Protein AF-N1TWJ8-F1 (afdb_monomer)

pLDDT: mean 91.74, std 9.95, range [39.44, 98.81]

Foldseek 3Di:
DDADADCLLCVDALFLCSLVVVLVCCCVVQPPPGFHEHDNDDLQFWHNCVNVVVDQVSLLVSLLSQQQRGHHYDDDAPSLQSDGFAPDFLVRAPDPLSVVCCVCGRVNCVVVVNCRNSRSCRRVADAQAELDQQNPRDDNPDDDPRGHHPCSHVTHNVVQVPDCPGSNVSNVVSNVVLVPDCLSHPFDKAWDDPPDDRRDTDIDRDDDPDDDPDD

Solvent-accessible surface area (backbone atoms only — not comparable to full-atom values): 12305 Å² total; per-residue (Å²): 136,92,77,60,92,42,66,73,46,50,68,56,54,94,47,56,68,46,59,54,49,49,50,53,50,41,56,70,77,30,41,84,95,47,63,40,40,40,26,48,40,48,68,69,37,56,27,44,34,63,61,54,73,66,40,59,72,60,48,42,53,50,49,47,47,42,50,54,41,68,46,47,60,45,84,38,90,45,58,47,69,57,47,62,55,38,95,68,48,43,87,75,42,82,39,70,60,13,59,73,52,41,86,60,41,58,72,52,27,52,74,71,66,41,40,55,66,40,38,24,56,21,37,58,38,51,63,38,46,26,69,49,58,57,18,60,65,48,59,78,89,60,81,64,96,50,65,59,46,92,58,21,73,82,48,22,49,53,62,29,68,73,37,77,87,26,48,34,37,45,48,54,50,44,51,51,52,26,75,75,30,60,26,34,70,73,15,53,68,45,81,54,63,84,96,51,58,85,86,59,89,48,64,51,61,47,57,79,94,75,73,86,83,79,128

Nearest PDB structures (foldseek):
  4hp5-assembly1_A  TM=8.221E-01  e=3.651E-12  Erwinia rhapontici
  4hoz-assembly1_A  TM=8.225E-01  e=6.700E-12  Erwinia rhapontici
  4hph-assembly1_A  TM=7.883E-01  e=5.256E-12  Erwinia rhapontici
  1m53-assembly1_A  TM=8.076E-01  e=1.665E-11  Klebsiella sp. LX3
  5brq-assembly4_D  TM=8.192E-01  e=5.959E-11  Bacillus licheniformis DSM 13 = ATCC 14580

Structure (mmCIF, N/CA/C/O backbone):
data_AF-N1TWJ8-F1
#
_entry.id   AF-N1TWJ8-F1
#
loop_
_atom_site.group_PDB
_atom_site.id
_atom_site.type_symbol
_atom_site.label_atom_id
_atom_site.label_alt_id
_atom_site.label_comp_id
_atom_site.label_asym_id
_atom_site.label_entity_id
_atom_site.label_seq_id
_atom_site.pdbx_PDB_ins_code
_atom_site.Cartn_x
_atom_site.Cartn_y
_atom_site.Cartn_z
_atom_site.occupancy
_atom_site.B_iso_or_equiv
_atom_site.auth_seq_id
_atom_site.auth_comp_id
_atom_site.auth_asym_id
_atom_site.auth_atom_id
_atom_site.pdbx_PDB_model_num
ATOM 1 N N . MET A 1 1 ? -15.940 19.900 4.809 1.00 54.56 1 MET A N 1
ATOM 2 C CA . MET A 1 1 ? -15.053 18.898 5.436 1.00 54.56 1 MET A CA 1
ATOM 3 C C . MET A 1 1 ? -13.631 19.315 5.121 1.00 54.56 1 MET A C 1
ATOM 5 O O . MET A 1 1 ? -13.281 19.331 3.950 1.00 54.56 1 MET A O 1
ATOM 9 N N . ASN A 1 2 ? -12.857 19.715 6.128 1.00 69.81 2 ASN A N 1
ATOM 10 C CA . ASN A 1 2 ? -11.442 20.037 5.949 1.00 69.81 2 ASN A CA 1
ATOM 11 C C . ASN A 1 2 ? -10.654 18.756 6.245 1.00 69.81 2 ASN A C 1
ATOM 13 O O . ASN A 1 2 ? -10.727 18.248 7.360 1.00 69.81 2 ASN A O 1
ATOM 17 N N . LEU A 1 3 ? -9.989 18.194 5.235 1.00 79.75 3 LEU A N 1
ATOM 18 C CA . LEU A 1 3 ? -9.140 17.009 5.376 1.00 79.75 3 LEU A CA 1
ATOM 19 C C . LEU A 1 3 ? -7.675 17.434 5.382 1.00 79.75 3 LEU A C 1
ATOM 21 O O . LEU A 1 3 ? -7.277 18.296 4.601 1.00 79.75 3 LEU A O 1
ATOM 25 N N . ILE A 1 4 ? -6.879 16.783 6.225 1.00 83.38 4 ILE A N 1
ATOM 26 C CA . ILE A 1 4 ? -5.425 16.934 6.255 1.00 83.38 4 ILE A CA 1
ATOM 27 C C . ILE A 1 4 ? -4.817 15.581 5.893 1.00 83.38 4 ILE A C 1
ATOM 29 O O . ILE A 1 4 ? -5.260 14.540 6.386 1.00 83.38 4 ILE A O 1
ATOM 33 N N . PHE A 1 5 ? -3.813 15.591 5.018 1.00 82.38 5 PHE A N 1
ATOM 34 C CA . PHE A 1 5 ? -3.025 14.401 4.716 1.00 82.38 5 PHE A CA 1
ATOM 35 C C . PHE A 1 5 ? -2.058 14.129 5.863 1.00 82.38 5 PHE A C 1
ATOM 37 O O . PHE A 1 5 ? -1.177 14.938 6.152 1.00 82.38 5 PHE A O 1
ATOM 44 N N . LEU A 1 6 ? -2.247 12.987 6.516 1.00 89.25 6 LEU A N 1
ATOM 45 C CA . LEU A 1 6 ? -1.431 12.533 7.629 1.00 89.25 6 LEU A CA 1
ATOM 46 C C . LEU A 1 6 ? -0.339 11.599 7.105 1.00 89.25 6 LEU A C 1
ATOM 48 O O . LEU A 1 6 ? -0.599 10.688 6.318 1.00 89.25 6 LEU A O 1
ATOM 52 N N . PHE A 1 7 ? 0.900 11.844 7.524 1.00 87.81 7 PHE A N 1
ATOM 53 C CA . PHE A 1 7 ? 2.087 11.148 7.012 1.00 87.81 7 PHE A CA 1
ATOM 54 C C . PHE A 1 7 ? 2.551 10.024 7.954 1.00 87.81 7 PHE A C 1
ATOM 56 O O . PHE A 1 7 ? 3.472 9.278 7.625 1.00 87.81 7 PHE A O 1
ATOM 63 N N . GLU A 1 8 ? 1.913 9.842 9.112 1.00 90.94 8 GLU A N 1
ATOM 64 C CA . GLU A 1 8 ? 2.268 8.829 10.111 1.00 90.94 8 GLU A CA 1
ATOM 65 C C . GLU A 1 8 ? 2.243 7.404 9.549 1.00 90.94 8 GLU A C 1
ATOM 67 O O . GLU A 1 8 ? 3.123 6.591 9.837 1.00 90.94 8 GLU A O 1
ATOM 72 N N . THR A 1 9 ? 1.245 7.097 8.724 1.00 93.19 9 THR A N 1
ATOM 73 C CA . THR A 1 9 ? 1.050 5.769 8.128 1.00 93.19 9 THR A CA 1
ATOM 74 C C . THR A 1 9 ? 2.064 5.457 7.035 1.00 93.19 9 THR A C 1
ATOM 76 O O . THR A 1 9 ? 2.336 4.284 6.773 1.00 93.19 9 THR A O 1
ATOM 79 N N . LEU A 1 10 ? 2.718 6.476 6.470 1.00 92.56 10 LEU A N 1
ATOM 80 C CA . LEU A 1 10 ? 3.823 6.277 5.539 1.00 92.56 10 LEU A CA 1
ATOM 81 C C . LEU A 1 10 ? 5.027 5.630 6.232 1.00 92.56 10 LEU A C 1
ATOM 83 O O . LEU A 1 10 ? 5.806 4.936 5.587 1.00 92.56 10 LEU A O 1
ATOM 87 N N . LEU A 1 11 ? 5.175 5.761 7.549 1.00 91.12 11 LEU A N 1
ATOM 88 C CA . LEU A 1 11 ? 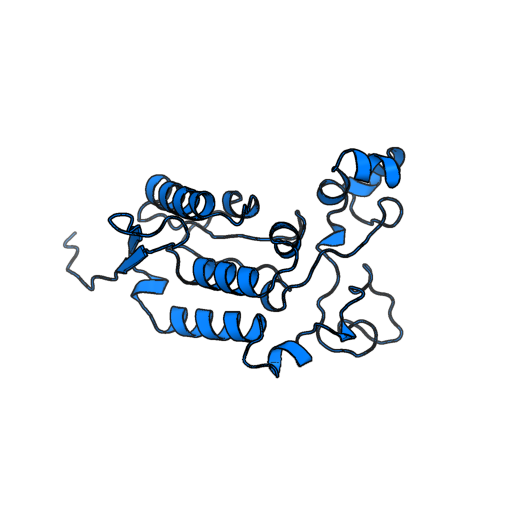6.248 5.105 8.304 1.00 91.12 11 LEU A CA 1
ATOM 89 C C . LEU A 1 11 ? 5.938 3.635 8.637 1.00 91.12 11 LEU A C 1
ATOM 91 O O . LEU A 1 11 ? 6.467 3.108 9.617 1.00 91.12 11 LEU A O 1
ATOM 95 N N . LEU A 1 12 ? 5.083 2.984 7.837 1.00 95.19 12 LEU A N 1
ATOM 96 C CA . LEU A 1 12 ? 4.612 1.614 8.020 1.00 95.19 12 LEU A CA 1
ATOM 97 C C . LEU A 1 12 ? 5.722 0.668 8.488 1.00 95.19 12 LEU A C 1
ATOM 99 O O . LEU A 1 12 ? 6.669 0.365 7.762 1.00 95.19 12 LEU A O 1
ATOM 103 N N . LYS A 1 13 ? 5.531 0.139 9.697 1.00 94.81 13 LYS A N 1
ATOM 104 C CA . LYS A 1 13 ? 6.232 -1.034 10.217 1.00 94.81 13 LYS A CA 1
ATOM 105 C C . LYS A 1 13 ? 5.187 -2.122 10.386 1.00 94.81 13 LYS A C 1
ATOM 107 O O . LYS A 1 13 ? 4.295 -1.969 11.213 1.00 94.81 13 LYS A O 1
ATOM 112 N N . PHE A 1 14 ? 5.281 -3.213 9.629 1.00 94.94 14 PHE A N 1
ATOM 113 C CA . PHE A 1 14 ? 4.292 -4.295 9.693 1.00 94.94 14 PHE A CA 1
ATOM 114 C C . PHE A 1 14 ? 4.439 -5.111 10.991 1.00 94.94 14 PHE A C 1
ATOM 116 O O . PHE A 1 14 ? 5.015 -6.197 11.012 1.00 94.94 14 PHE A O 1
ATOM 123 N N . LYS A 1 15 ? 3.985 -4.528 12.102 1.00 94.06 15 LYS A N 1
ATOM 124 C CA . LYS A 1 15 ? 3.994 -5.075 13.463 1.00 94.06 15 LYS A CA 1
ATOM 125 C C . LYS A 1 15 ? 2.731 -4.615 14.180 1.00 94.06 15 LYS A C 1
ATOM 127 O O . LYS A 1 15 ? 2.296 -3.483 13.983 1.00 94.06 15 LYS A O 1
ATOM 132 N N . MET A 1 16 ? 2.201 -5.438 15.080 1.00 93.12 16 MET A N 1
ATOM 133 C CA . MET A 1 16 ? 0.956 -5.133 15.794 1.00 93.12 16 MET A CA 1
ATOM 134 C C . MET A 1 16 ? 0.983 -3.777 16.518 1.00 93.12 16 MET A C 1
ATOM 136 O O . MET A 1 16 ? 0.071 -2.965 16.378 1.00 93.12 16 MET A O 1
ATOM 140 N N . ASN A 1 17 ? 2.079 -3.489 17.226 1.00 93.12 17 ASN A N 1
ATOM 141 C CA . ASN A 1 17 ? 2.236 -2.242 17.978 1.00 93.12 17 ASN A CA 1
ATOM 142 C C . ASN A 1 17 ? 2.178 -0.991 17.091 1.00 93.12 17 ASN A C 1
ATOM 144 O O . ASN A 1 17 ? 1.760 0.058 17.572 1.00 93.12 17 ASN A O 1
ATOM 148 N N . PHE A 1 18 ? 2.562 -1.092 15.813 1.00 95.62 18 PHE A N 1
ATOM 149 C CA . PHE A 1 18 ? 2.428 0.021 14.876 1.00 95.62 18 PHE A CA 1
ATOM 150 C C . PHE A 1 18 ? 0.953 0.337 14.631 1.00 95.62 18 PHE A C 1
ATOM 152 O O . PHE A 1 18 ? 0.535 1.465 14.852 1.00 95.62 18 PHE A O 1
ATOM 159 N N . PHE A 1 19 ? 0.145 -0.657 14.252 1.00 96.69 19 PHE A N 1
ATOM 160 C CA . PHE A 1 19 ? -1.276 -0.442 13.962 1.00 96.69 19 PHE A CA 1
ATOM 161 C C . PHE A 1 19 ? -2.063 -0.003 15.199 1.00 96.69 19 PHE A C 1
ATOM 163 O O . PHE A 1 19 ? -2.842 0.945 15.116 1.00 96.69 19 PHE A O 1
ATOM 170 N N . LYS A 1 20 ? -1.810 -0.620 16.362 1.00 95.62 20 LYS A N 1
ATOM 171 C CA . LYS A 1 20 ? -2.409 -0.190 17.637 1.00 95.62 20 LYS A CA 1
ATOM 172 C C . LYS A 1 20 ? -2.013 1.243 17.996 1.00 95.62 20 LYS A C 1
ATOM 174 O O . LYS A 1 20 ? -2.865 2.034 18.385 1.00 95.62 20 LYS A O 1
ATOM 179 N N . GLY A 1 21 ? -0.731 1.583 17.852 1.00 95.62 21 GLY A N 1
ATOM 180 C CA . GLY A 1 21 ? -0.219 2.928 18.118 1.00 95.62 21 GLY A CA 1
ATOM 181 C C . GLY A 1 21 ? -0.810 3.976 17.179 1.00 95.62 21 GLY A C 1
ATOM 182 O O . GLY A 1 21 ? -1.214 5.039 17.636 1.00 95.62 21 GLY A O 1
ATOM 183 N N . ILE A 1 22 ? -0.930 3.651 15.889 1.00 96.44 22 ILE A N 1
ATOM 184 C CA . ILE A 1 22 ? -1.594 4.506 14.904 1.00 96.44 22 ILE A CA 1
ATOM 185 C C . ILE A 1 22 ? -3.061 4.708 15.278 1.00 96.44 22 ILE A C 1
ATOM 187 O O . ILE A 1 22 ? -3.483 5.852 15.346 1.00 96.44 22 ILE A O 1
ATOM 191 N N . ILE A 1 23 ? -3.824 3.648 15.571 1.00 96.50 23 ILE A N 1
ATOM 192 C CA . ILE A 1 23 ? -5.228 3.787 15.995 1.00 96.50 23 ILE A CA 1
ATOM 193 C C . ILE A 1 23 ? -5.338 4.720 17.204 1.00 96.50 23 ILE A C 1
ATOM 195 O O . ILE A 1 23 ? -6.072 5.699 17.135 1.00 96.50 23 ILE A O 1
ATOM 199 N N . ARG A 1 24 ? -4.585 4.451 18.281 1.00 96.12 24 ARG A N 1
ATOM 200 C CA . ARG A 1 24 ? -4.635 5.269 19.504 1.00 96.12 24 ARG A CA 1
ATOM 201 C C . ARG A 1 24 ? -4.341 6.733 19.208 1.00 96.12 24 ARG A C 1
ATOM 203 O O . ARG A 1 24 ? -5.129 7.592 19.576 1.00 96.12 24 ARG A O 1
ATOM 210 N N . LYS A 1 25 ? -3.257 6.997 18.473 1.00 95.56 25 LYS A N 1
ATOM 211 C CA . LYS A 1 25 ? -2.871 8.357 18.098 1.00 95.56 25 LYS A CA 1
ATOM 212 C C . LYS A 1 25 ? -3.955 9.044 17.262 1.00 95.56 25 LYS A C 1
ATOM 214 O O . LYS A 1 25 ? -4.235 10.213 17.493 1.00 95.56 25 LYS A O 1
ATOM 219 N N . MET A 1 26 ? -4.547 8.348 16.292 1.00 94.50 26 MET A N 1
ATOM 220 C CA . MET A 1 26 ? -5.569 8.939 15.427 1.00 94.50 26 MET A CA 1
ATOM 221 C C . MET A 1 26 ? -6.851 9.270 16.195 1.00 94.50 26 MET A C 1
ATOM 223 O O . MET A 1 26 ? -7.382 10.361 16.012 1.00 94.50 26 MET A O 1
ATOM 227 N N . GLU A 1 27 ? -7.309 8.379 17.078 1.00 94.38 27 GLU A N 1
ATOM 228 C CA . GLU A 1 27 ? -8.502 8.624 17.899 1.00 94.38 27 GLU A CA 1
ATOM 229 C C . GLU A 1 27 ? -8.266 9.701 18.974 1.00 94.38 27 GLU A C 1
ATOM 231 O O . GLU A 1 27 ? -9.180 10.463 19.275 1.00 94.38 27 GLU A O 1
ATOM 236 N N . GLU A 1 28 ? -7.051 9.804 19.525 1.00 94.94 28 GLU A N 1
ATOM 237 C CA . GLU A 1 28 ? -6.685 10.806 20.540 1.00 94.94 28 GLU A CA 1
ATOM 238 C C . GLU A 1 28 ? -6.489 12.210 19.947 1.00 94.94 28 GLU A C 1
ATOM 240 O O . GLU A 1 28 ? -6.983 13.192 20.497 1.00 94.94 28 GLU A O 1
ATOM 245 N N . VAL A 1 29 ? -5.776 12.318 18.821 1.00 94.25 29 VAL A N 1
ATOM 246 C CA . VAL A 1 29 ? -5.402 13.613 18.219 1.00 94.25 29 VAL A CA 1
ATOM 247 C C . VAL A 1 29 ? -6.485 14.142 17.277 1.00 94.25 29 VAL A C 1
ATOM 249 O O . VAL A 1 29 ? -6.646 15.356 17.143 1.00 94.25 29 VAL A O 1
ATOM 252 N N . TYR A 1 30 ? -7.247 13.252 16.634 1.00 92.69 30 TYR A N 1
ATOM 253 C CA . TYR A 1 30 ? -8.303 13.610 15.682 1.00 92.69 30 TYR A CA 1
ATOM 254 C C . TYR A 1 30 ? -9.672 13.033 16.089 1.00 92.69 30 TYR A C 1
ATOM 256 O O . TYR A 1 30 ? -10.316 12.350 15.281 1.00 92.69 30 TYR A O 1
ATOM 264 N N . PRO A 1 31 ? -10.159 13.317 17.315 1.00 91.12 31 PRO A N 1
ATOM 265 C CA . PRO A 1 31 ? -11.487 12.894 17.734 1.00 91.12 31 PRO A CA 1
ATOM 266 C C . PRO A 1 31 ? -12.560 13.622 16.919 1.00 91.12 31 PRO A C 1
ATOM 268 O O . PRO A 1 31 ? -12.308 14.646 16.282 1.00 91.12 31 PRO A O 1
ATOM 271 N N . TYR A 1 32 ? -13.792 13.112 16.951 1.00 85.50 32 TYR A N 1
ATOM 272 C CA . TYR A 1 32 ? -14.932 13.790 16.329 1.00 85.50 32 TYR A CA 1
ATOM 273 C C . TYR A 1 32 ? -15.018 15.266 16.784 1.00 85.50 32 TYR A C 1
ATOM 275 O O . TYR A 1 32 ? -14.863 15.525 17.978 1.00 85.50 32 TYR A O 1
ATOM 283 N N . PRO A 1 33 ? -15.277 16.233 15.879 1.00 88.56 33 PRO A N 1
ATOM 284 C CA . PRO A 1 33 ? -15.682 16.078 14.474 1.00 88.56 33 PRO A CA 1
ATOM 285 C C . PRO A 1 33 ? -14.534 15.930 13.459 1.00 88.56 33 PRO A C 1
ATOM 287 O O . PRO A 1 33 ? -14.793 15.882 12.255 1.00 88.56 33 PRO A O 1
ATOM 290 N N . SER A 1 34 ? -13.280 15.833 13.905 1.00 91.31 34 SER A N 1
ATOM 291 C CA . SER A 1 34 ? -12.131 15.583 13.029 1.00 91.31 34 SER A CA 1
ATOM 292 C C . SER A 1 34 ? -12.122 14.146 12.500 1.00 91.31 34 SER A C 1
ATOM 294 O O . SER A 1 34 ? -12.619 13.210 13.137 1.00 91.31 34 SER A O 1
ATOM 296 N N . ILE A 1 35 ? -11.565 13.974 11.298 1.00 91.81 35 ILE A N 1
ATOM 297 C CA . ILE A 1 35 ? -11.460 12.678 10.623 1.00 91.81 35 ILE A CA 1
ATOM 298 C C . ILE A 1 35 ? -10.016 12.505 10.135 1.00 91.81 35 ILE A C 1
ATOM 300 O O . ILE A 1 35 ? -9.574 13.287 9.288 1.00 91.81 35 ILE A O 1
ATOM 304 N N . PRO A 1 36 ? -9.276 11.498 10.635 1.00 94.81 36 PRO A N 1
ATOM 305 C CA . PRO A 1 36 ? -7.914 11.236 10.190 1.00 94.81 36 PRO A CA 1
ATOM 306 C C . PRO A 1 36 ? -7.904 10.661 8.767 1.00 94.81 36 PRO A C 1
ATOM 308 O O . PRO A 1 36 ? -8.882 10.067 8.301 1.00 94.81 36 PRO A O 1
ATOM 311 N N . THR A 1 37 ? -6.774 10.794 8.076 1.00 95.69 37 THR A N 1
ATOM 312 C CA . THR A 1 37 ? -6.518 10.121 6.796 1.00 95.69 37 THR A CA 1
ATOM 313 C C . THR A 1 37 ? -5.517 8.981 6.985 1.00 95.69 37 THR A C 1
ATOM 315 O O . THR A 1 37 ? -4.608 9.071 7.808 1.00 95.69 37 THR A O 1
ATOM 318 N N . TYR A 1 38 ? -5.677 7.899 6.220 1.00 96.62 38 TYR A N 1
ATOM 319 C CA . TYR A 1 38 ? -4.719 6.790 6.178 1.00 96.62 38 TYR A CA 1
ATOM 320 C C . TYR A 1 38 ? -4.043 6.745 4.814 1.00 96.62 38 TYR A C 1
ATOM 322 O O . TYR A 1 38 ? -4.667 6.353 3.826 1.00 96.62 38 TYR A O 1
ATOM 330 N N . VAL A 1 39 ? -2.764 7.117 4.780 1.00 96.25 39 VAL A N 1
ATOM 331 C CA . VAL A 1 39 ? -1.941 7.244 3.570 1.00 96.25 39 VAL A CA 1
ATOM 332 C C . VAL A 1 39 ? -0.728 6.317 3.699 1.00 96.25 39 VAL A C 1
ATOM 334 O O . VAL A 1 39 ? 0.201 6.611 4.454 1.00 96.25 39 VAL A O 1
ATOM 337 N N . PHE A 1 40 ? -0.729 5.164 3.027 1.00 96.44 40 PHE A N 1
ATOM 338 C CA . PHE A 1 40 ? 0.385 4.202 3.125 1.00 96.44 40 PHE A CA 1
ATOM 339 C C . PHE A 1 40 ? 1.482 4.433 2.082 1.00 96.44 40 PHE A C 1
ATOM 341 O O . PHE A 1 40 ? 2.656 4.145 2.348 1.00 96.44 40 PHE A O 1
ATOM 348 N N . GLY A 1 41 ? 1.135 5.050 0.959 1.00 94.69 41 GLY A N 1
ATOM 349 C CA . GLY A 1 41 ? 2.068 5.484 -0.067 1.00 94.69 41 GLY A CA 1
ATOM 350 C C . GLY A 1 41 ? 1.628 6.777 -0.737 1.00 94.69 41 GLY A C 1
ATOM 351 O O . GLY A 1 41 ? 0.511 7.266 -0.577 1.00 94.69 41 GLY A O 1
ATOM 352 N N . ASN A 1 42 ? 2.580 7.371 -1.444 1.00 94.44 42 ASN A N 1
ATOM 353 C CA . ASN A 1 42 ? 2.422 8.568 -2.253 1.00 94.44 42 ASN A CA 1
ATOM 354 C C . ASN A 1 42 ? 3.573 8.620 -3.275 1.00 94.44 42 ASN A C 1
ATOM 356 O O . ASN A 1 42 ? 4.379 7.697 -3.374 1.00 94.44 42 ASN A O 1
ATOM 360 N N . HIS A 1 43 ? 3.666 9.723 -4.013 1.00 92.62 43 HIS A N 1
ATOM 361 C CA . HIS A 1 43 ? 4.691 9.950 -5.032 1.00 92.62 43 HIS A CA 1
ATOM 362 C C . HIS A 1 43 ? 6.027 10.483 -4.480 1.00 92.62 43 HIS A C 1
ATOM 364 O O . HIS A 1 43 ? 6.920 10.794 -5.273 1.00 92.62 43 HIS A O 1
ATOM 370 N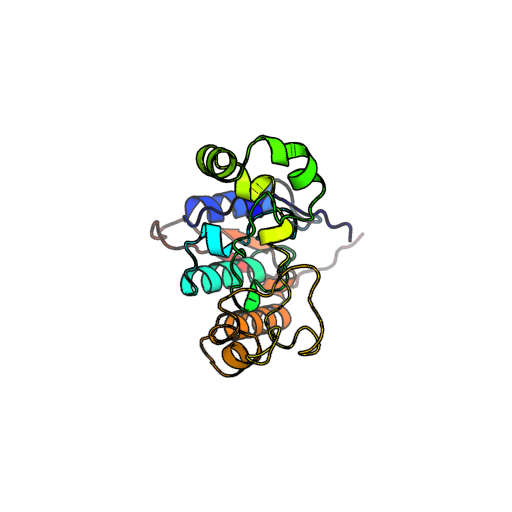 N . ASP A 1 44 ? 6.155 10.639 -3.159 1.00 89.50 44 ASP A N 1
ATOM 371 C CA . ASP A 1 44 ? 7.336 11.206 -2.496 1.00 89.50 44 ASP A CA 1
ATOM 372 C C . ASP A 1 44 ? 8.153 10.185 -1.708 1.00 89.50 44 ASP A C 1
ATOM 374 O O . ASP A 1 44 ? 9.272 10.475 -1.292 1.00 89.50 44 ASP A O 1
ATOM 378 N N . GLN A 1 45 ? 7.616 8.987 -1.497 1.00 88.50 45 GLN A N 1
ATOM 379 C CA . GLN A 1 45 ? 8.304 7.905 -0.811 1.00 88.50 45 GLN A CA 1
ATOM 380 C C . GLN A 1 45 ? 8.270 6.632 -1.637 1.00 88.50 45 GLN A C 1
ATOM 382 O O . GLN A 1 45 ? 7.387 6.429 -2.467 1.00 88.50 45 GLN A O 1
ATOM 387 N N . ARG A 1 46 ? 9.183 5.707 -1.324 1.00 90.75 46 ARG A N 1
ATOM 388 C CA . ARG A 1 46 ? 9.085 4.335 -1.821 1.00 90.75 46 ARG A CA 1
ATOM 389 C C . ARG A 1 46 ? 7.699 3.740 -1.558 1.00 90.75 46 ARG A C 1
ATOM 391 O O . ARG A 1 46 ? 7.146 3.891 -0.458 1.00 90.75 46 ARG A O 1
ATOM 398 N N . ARG A 1 47 ? 7.189 3.005 -2.548 1.00 94.94 47 ARG A N 1
ATOM 399 C CA . ARG A 1 47 ? 5.922 2.269 -2.470 1.00 94.94 47 ARG A CA 1
ATOM 400 C C . ARG A 1 47 ? 5.914 1.379 -1.231 1.00 94.94 47 ARG A C 1
ATOM 402 O O . ARG A 1 47 ? 6.922 0.744 -0.904 1.00 94.94 47 ARG A O 1
ATOM 409 N N . TYR A 1 48 ? 4.785 1.313 -0.524 1.00 95.19 48 TYR A N 1
ATOM 410 C CA . TYR A 1 48 ? 4.749 0.616 0.766 1.00 95.19 48 TYR A CA 1
ATOM 411 C C . TYR A 1 48 ? 4.984 -0.892 0.644 1.00 95.19 48 TYR A C 1
ATOM 413 O O . TYR A 1 48 ? 5.421 -1.499 1.619 1.00 95.19 48 TYR A O 1
ATOM 421 N N . MET A 1 49 ? 4.776 -1.488 -0.537 1.00 96.81 49 MET A N 1
ATOM 422 C CA . MET A 1 49 ? 5.117 -2.890 -0.801 1.00 96.81 49 MET A CA 1
ATOM 423 C C . MET A 1 49 ? 6.577 -3.202 -0.437 1.00 96.81 49 MET A C 1
ATOM 425 O O . MET A 1 49 ? 6.843 -4.228 0.189 1.00 96.81 49 MET A O 1
ATOM 429 N N . MET A 1 50 ? 7.501 -2.262 -0.670 1.00 93.50 50 MET A N 1
ATOM 430 C CA . MET A 1 50 ? 8.905 -2.389 -0.257 1.00 93.50 50 MET A CA 1
ATOM 431 C C . MET A 1 50 ? 9.066 -2.459 1.270 1.00 93.50 50 MET A C 1
ATOM 433 O O . MET A 1 50 ? 9.939 -3.154 1.777 1.00 93.50 50 MET A O 1
ATOM 437 N N . LYS A 1 51 ? 8.202 -1.770 2.029 1.00 93.56 51 LYS A N 1
ATOM 438 C CA . LYS A 1 51 ? 8.215 -1.737 3.507 1.00 93.56 51 LYS A CA 1
ATOM 439 C C . LYS A 1 51 ? 7.693 -3.043 4.123 1.00 93.56 51 LYS A C 1
ATOM 441 O O . LYS A 1 51 ? 7.900 -3.287 5.310 1.00 93.56 51 LYS A O 1
ATOM 446 N N . ILE A 1 52 ? 7.023 -3.877 3.327 1.00 96.62 52 ILE A N 1
ATOM 447 C CA . ILE A 1 52 ? 6.461 -5.171 3.738 1.00 96.62 52 ILE A CA 1
ATOM 448 C C . ILE A 1 52 ? 7.082 -6.356 2.985 1.00 96.62 52 ILE A C 1
ATOM 450 O O . ILE A 1 52 ? 6.514 -7.449 2.993 1.00 96.62 52 ILE A O 1
ATOM 454 N N . ASN A 1 53 ? 8.259 -6.156 2.381 1.00 96.06 53 ASN A N 1
ATOM 455 C CA . ASN A 1 53 ? 9.019 -7.162 1.630 1.00 96.06 53 ASN A CA 1
ATOM 456 C C . ASN A 1 53 ? 8.226 -7.777 0.465 1.00 96.06 53 ASN A C 1
ATOM 458 O O . ASN A 1 53 ? 8.248 -8.989 0.271 1.00 96.06 53 ASN A O 1
ATOM 462 N N . ASN A 1 54 ? 7.483 -6.949 -0.274 1.00 95.94 54 ASN A N 1
ATOM 463 C CA . ASN A 1 54 ? 6.691 -7.333 -1.448 1.00 95.94 54 ASN A CA 1
ATOM 464 C C . ASN A 1 54 ? 5.655 -8.445 -1.185 1.00 95.94 54 ASN A C 1
ATOM 466 O O . ASN A 1 54 ? 5.169 -9.082 -2.117 1.00 95.94 54 ASN A O 1
ATOM 470 N N . ASN A 1 55 ? 5.293 -8.666 0.082 1.00 97.69 55 ASN A N 1
ATOM 471 C CA . ASN A 1 55 ? 4.372 -9.716 0.491 1.00 97.69 55 ASN A CA 1
ATOM 472 C C . ASN A 1 55 ? 2.915 -9.279 0.258 1.00 97.69 55 ASN A C 1
ATOM 474 O O . ASN A 1 55 ? 2.421 -8.360 0.917 1.00 97.69 55 ASN A O 1
ATOM 478 N N . LEU A 1 56 ? 2.233 -9.949 -0.674 1.00 97.25 56 LEU A N 1
ATOM 479 C CA . LEU A 1 56 ? 0.858 -9.626 -1.063 1.00 97.25 56 LEU A CA 1
ATOM 480 C C . LEU A 1 56 ? -0.153 -9.872 0.061 1.00 97.25 56 LEU A C 1
ATOM 482 O O . LEU A 1 56 ? -1.033 -9.042 0.257 1.00 97.25 56 LEU A O 1
ATOM 486 N N . GLU A 1 57 ? 0.014 -10.927 0.860 1.00 97.94 57 GLU A N 1
ATOM 487 C CA . GLU A 1 57 ? -0.872 -11.217 1.999 1.00 97.94 57 GLU A CA 1
ATOM 488 C C . GLU A 1 57 ? -0.819 -10.106 3.056 1.00 97.94 57 GLU A C 1
ATOM 490 O O . GLU A 1 57 ? -1.844 -9.645 3.561 1.00 97.94 57 GLU A O 1
ATOM 495 N N . LYS A 1 58 ? 0.375 -9.567 3.325 1.00 98.06 58 LYS A N 1
ATOM 496 C CA . LYS A 1 58 ? 0.519 -8.359 4.149 1.00 98.06 58 LYS A CA 1
ATOM 497 C C . LYS A 1 58 ? -0.138 -7.147 3.487 1.00 98.06 58 LYS A C 1
ATOM 499 O O . LYS A 1 58 ? -0.757 -6.350 4.185 1.00 98.06 58 LYS A O 1
ATOM 504 N N . GLY A 1 59 ? -0.040 -7.017 2.163 1.00 98.25 59 GLY A N 1
ATOM 505 C CA . GLY A 1 59 ? -0.726 -5.979 1.389 1.00 98.25 59 GLY A CA 1
ATOM 506 C C . GLY A 1 59 ? -2.246 -6.029 1.559 1.00 98.25 59 GLY A C 1
ATOM 507 O O . GLY A 1 59 ? -2.858 -4.993 1.818 1.00 98.25 59 GLY A O 1
ATOM 508 N N . LYS A 1 60 ? -2.838 -7.229 1.520 1.00 98.56 60 LYS A N 1
ATOM 509 C CA . LYS A 1 60 ? -4.269 -7.460 1.773 1.00 98.56 60 LYS A CA 1
ATOM 510 C C . LYS A 1 60 ? -4.672 -7.022 3.180 1.00 98.56 60 LYS A C 1
ATOM 512 O O . LYS A 1 60 ? -5.691 -6.357 3.344 1.00 98.56 60 LYS A O 1
ATOM 517 N N . LEU A 1 61 ? -3.853 -7.324 4.191 1.00 98.00 61 LEU A N 1
ATOM 518 C CA . LEU A 1 61 ? -4.090 -6.893 5.575 1.00 98.00 61 LEU A CA 1
ATOM 519 C C . LEU A 1 61 ? -3.971 -5.371 5.753 1.00 98.00 61 LEU A C 1
ATOM 521 O O . LEU A 1 61 ? -4.771 -4.781 6.481 1.00 98.00 61 LEU A O 1
ATOM 525 N N . VAL A 1 62 ? -3.017 -4.719 5.075 1.00 98.25 62 VAL A N 1
ATOM 526 C CA . VAL A 1 62 ? -2.912 -3.247 5.059 1.00 98.25 62 VAL A CA 1
ATOM 527 C C . VAL A 1 62 ? -4.149 -2.630 4.411 1.00 98.25 62 VAL A C 1
ATOM 529 O O . VAL A 1 62 ? -4.727 -1.716 4.994 1.00 98.25 62 VAL A O 1
ATOM 532 N N . ALA A 1 63 ? -4.592 -3.149 3.262 1.00 98.31 63 ALA A N 1
ATOM 533 C CA . ALA A 1 63 ? -5.808 -2.691 2.594 1.00 98.31 63 ALA A CA 1
ATOM 534 C C . ALA A 1 63 ? -7.036 -2.882 3.493 1.00 98.31 63 ALA A C 1
ATOM 536 O O . ALA A 1 63 ? -7.809 -1.947 3.706 1.00 98.31 63 ALA A O 1
ATOM 537 N N . LEU A 1 64 ? -7.179 -4.062 4.105 1.00 98.31 64 LEU A N 1
ATOM 538 C CA . LEU A 1 64 ? -8.254 -4.335 5.051 1.00 98.31 64 LEU A CA 1
ATOM 539 C C . LEU A 1 64 ? -8.275 -3.278 6.157 1.00 98.31 64 LEU A C 1
ATOM 541 O O . LEU A 1 64 ? -9.295 -2.617 6.338 1.00 98.31 64 LEU A O 1
ATOM 545 N N . PHE A 1 65 ? -7.143 -3.054 6.830 1.00 98.25 65 PHE A N 1
ATOM 546 C CA . PHE A 1 65 ? -7.006 -2.022 7.857 1.00 98.25 65 PHE A CA 1
ATOM 547 C C . PHE A 1 65 ? -7.366 -0.626 7.331 1.00 98.25 65 PHE A C 1
ATOM 549 O O . PHE A 1 65 ? -8.191 0.057 7.933 1.00 98.25 65 PHE A O 1
ATOM 556 N N . GLN A 1 66 ? -6.797 -0.212 6.198 1.00 97.75 66 GLN A N 1
ATOM 557 C CA . GLN A 1 66 ? -6.971 1.126 5.635 1.00 97.75 66 GLN A CA 1
ATOM 558 C C . GLN A 1 66 ? -8.444 1.454 5.372 1.00 97.75 66 GLN A C 1
ATOM 560 O O . GLN A 1 66 ? -8.905 2.552 5.682 1.00 97.75 66 GLN A O 1
ATOM 565 N N . PHE A 1 67 ? -9.196 0.494 4.829 1.00 98.19 67 PHE A N 1
ATOM 566 C CA . PHE A 1 67 ? -10.600 0.688 4.473 1.00 98.19 67 PHE A CA 1
ATOM 567 C C . PHE A 1 67 ? -11.578 0.400 5.622 1.00 98.19 67 PHE A C 1
ATOM 569 O O . PHE A 1 67 ? -12.744 0.800 5.524 1.00 98.19 67 PHE A O 1
ATOM 576 N N . THR A 1 68 ? -11.143 -0.239 6.713 1.00 98.06 68 THR A N 1
ATOM 577 C CA . THR A 1 68 ? -12.019 -0.577 7.853 1.00 98.06 68 THR A CA 1
ATOM 578 C C . THR A 1 68 ? -11.725 0.196 9.139 1.00 98.06 68 THR A C 1
ATOM 580 O O . THR A 1 68 ? -12.611 0.271 9.993 1.00 98.06 68 THR A O 1
ATOM 583 N N . ALA A 1 69 ? -10.582 0.872 9.263 1.00 97.50 69 ALA A N 1
ATOM 584 C CA . ALA A 1 69 ? -10.323 1.826 10.340 1.00 97.50 69 ALA A CA 1
ATOM 585 C C . ALA A 1 69 ? -11.179 3.109 10.199 1.00 97.50 69 ALA A C 1
ATOM 587 O O . ALA A 1 69 ? -11.699 3.428 9.119 1.00 97.50 69 ALA A O 1
ATOM 588 N N . ARG A 1 70 ? -11.366 3.847 11.305 1.00 96.56 70 ARG A N 1
ATOM 589 C CA . ARG A 1 70 ? -12.078 5.136 11.308 1.00 96.56 70 ARG A CA 1
ATOM 590 C C . ARG A 1 70 ? -11.181 6.199 10.693 1.00 96.56 70 ARG A C 1
ATOM 592 O O . ARG A 1 70 ? -10.168 6.572 11.260 1.00 96.56 70 ARG A O 1
ATOM 599 N N . GLY A 1 71 ? -11.5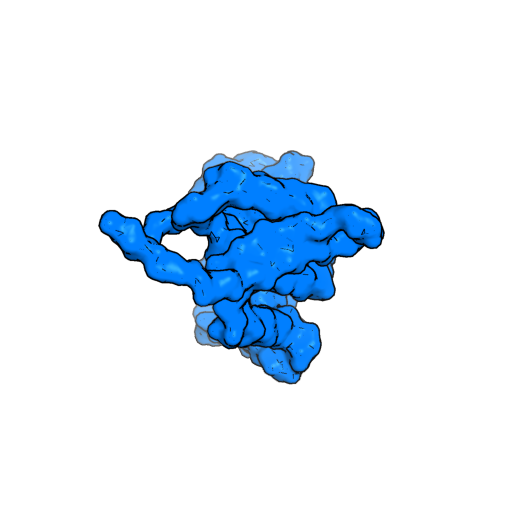78 6.699 9.534 1.00 94.81 71 GLY A N 1
ATOM 600 C CA . GLY A 1 71 ? -10.821 7.696 8.791 1.00 94.81 71 GLY A CA 1
ATOM 601 C C . GLY A 1 71 ? -11.144 7.645 7.308 1.00 94.81 71 GLY A C 1
ATOM 602 O O . GLY A 1 71 ? -11.968 6.833 6.867 1.00 94.81 71 GLY A O 1
ATOM 603 N N . VAL A 1 72 ? -10.489 8.508 6.540 1.00 95.62 72 VAL A N 1
ATOM 604 C CA . VAL A 1 72 ? -10.550 8.504 5.077 1.00 95.62 72 VAL A CA 1
ATOM 605 C C . VAL A 1 72 ? -9.367 7.696 4.526 1.00 95.62 72 VAL A C 1
ATOM 607 O O . VAL A 1 72 ? -8.217 8.092 4.735 1.00 95.62 72 VAL A O 1
ATOM 610 N N . PRO A 1 73 ? -9.612 6.569 3.833 1.00 96.06 73 PRO A N 1
ATOM 611 C CA . PRO A 1 73 ? -8.556 5.834 3.149 1.00 96.06 73 PRO A CA 1
ATOM 612 C C . PRO A 1 73 ? -8.057 6.629 1.937 1.00 96.06 73 PRO A C 1
ATOM 614 O O . PRO A 1 73 ? -8.861 7.139 1.158 1.00 96.06 73 PRO A O 1
ATOM 617 N N . VAL A 1 74 ? -6.739 6.706 1.762 1.00 96.19 74 VAL A N 1
ATOM 618 C CA . VAL A 1 74 ? -6.097 7.304 0.586 1.00 96.19 74 VAL A CA 1
ATOM 619 C C . VAL A 1 74 ? -5.182 6.272 -0.058 1.00 96.19 74 VAL A C 1
ATOM 621 O O . VAL A 1 74 ? -4.167 5.890 0.521 1.00 96.19 74 VAL A O 1
ATOM 624 N N . THR A 1 75 ? -5.518 5.864 -1.274 1.00 96.50 75 THR A N 1
ATOM 625 C CA . THR A 1 75 ? -4.735 4.900 -2.052 1.00 96.50 75 THR A CA 1
ATOM 626 C C . THR A 1 75 ? -3.912 5.627 -3.109 1.00 96.50 75 THR A C 1
ATOM 628 O O . THR A 1 75 ? -4.437 6.469 -3.842 1.00 96.50 75 THR A O 1
ATOM 631 N N . TYR A 1 76 ? -2.625 5.308 -3.191 1.00 97.56 76 TYR A N 1
ATOM 632 C CA . TYR A 1 76 ? -1.765 5.736 -4.291 1.00 97.56 76 TYR A CA 1
ATOM 633 C C . TYR A 1 76 ? -1.834 4.715 -5.430 1.00 97.56 76 TYR A C 1
ATOM 635 O O . TYR A 1 76 ? -1.866 3.517 -5.171 1.00 97.56 76 TYR A O 1
ATOM 643 N N . TYR A 1 77 ? -1.859 5.168 -6.689 1.00 97.56 77 TYR A N 1
ATOM 644 C CA . TYR A 1 77 ? -2.054 4.259 -7.826 1.00 97.56 77 TYR A CA 1
ATOM 645 C C . TYR A 1 77 ? -1.028 3.125 -7.818 1.00 97.56 77 TYR A C 1
ATOM 647 O O . TYR A 1 77 ? 0.157 3.340 -7.535 1.00 97.56 77 TYR A O 1
ATOM 655 N N . GLY A 1 78 ? -1.476 1.921 -8.149 1.00 97.94 78 GLY A N 1
ATOM 656 C CA . GLY A 1 78 ? -0.634 0.737 -8.167 1.00 97.94 78 GLY A CA 1
ATOM 657 C C . GLY A 1 78 ? -0.517 0.028 -6.823 1.00 97.94 78 GLY A C 1
ATOM 658 O O . GLY A 1 78 ? -0.083 -1.119 -6.805 1.00 97.94 78 GLY A O 1
ATOM 659 N N . GLU A 1 79 ? -0.905 0.642 -5.702 1.00 98.19 79 GLU A N 1
ATOM 660 C CA . GLU A 1 79 ? -0.992 -0.057 -4.411 1.00 98.19 79 GLU A CA 1
ATOM 661 C C . GLU A 1 79 ? -1.968 -1.234 -4.474 1.00 98.19 79 GLU A C 1
ATOM 663 O O . GLU A 1 79 ? -1.691 -2.302 -3.928 1.00 98.19 79 GLU A O 1
ATOM 668 N N . GLU A 1 80 ? -3.068 -1.059 -5.202 1.00 98.44 80 GLU A N 1
ATOM 669 C CA . GLU A 1 80 ? -4.130 -2.040 -5.380 1.00 98.44 80 GLU A CA 1
ATOM 670 C C . GLU A 1 80 ? -3.694 -3.284 -6.154 1.00 98.44 80 GLU A C 1
ATOM 672 O O . GLU A 1 80 ? -4.233 -4.350 -5.904 1.00 98.44 80 GLU A O 1
ATOM 677 N N . ILE A 1 81 ? -2.697 -3.181 -7.034 1.00 98.44 81 ILE A N 1
ATOM 678 C CA . ILE A 1 81 ? -2.079 -4.335 -7.713 1.00 98.44 81 ILE A CA 1
ATOM 679 C C . ILE A 1 81 ? -0.725 -4.704 -7.092 1.00 98.44 81 ILE A C 1
ATOM 681 O O . ILE A 1 81 ? -0.015 -5.565 -7.596 1.00 98.44 81 ILE A O 1
ATOM 685 N N . GLY A 1 82 ? -0.317 -4.026 -6.015 1.00 97.62 82 GLY A N 1
ATOM 686 C CA . GLY A 1 82 ? 0.939 -4.284 -5.320 1.00 97.62 82 GLY A CA 1
ATOM 687 C C . GLY A 1 82 ? 2.188 -3.861 -6.096 1.00 97.62 82 GLY A C 1
ATOM 688 O O . GLY A 1 82 ? 3.215 -4.529 -5.988 1.00 97.62 82 GLY A O 1
ATOM 689 N N . MET A 1 83 ? 2.146 -2.782 -6.880 1.00 97.69 83 MET A N 1
ATOM 690 C CA . MET A 1 83 ? 3.333 -2.241 -7.554 1.00 97.69 83 MET A CA 1
ATOM 691 C C . MET A 1 83 ? 4.486 -2.013 -6.566 1.00 97.69 83 MET A C 1
ATOM 693 O O . MET A 1 83 ? 4.302 -1.551 -5.433 1.00 97.69 83 MET A O 1
ATOM 697 N N . THR A 1 84 ? 5.697 -2.308 -7.025 1.00 95.25 84 THR A N 1
ATOM 698 C CA . THR A 1 84 ? 6.952 -2.122 -6.290 1.00 95.25 84 THR A CA 1
ATOM 699 C C . THR A 1 84 ? 7.761 -0.980 -6.892 1.00 95.25 84 THR A C 1
ATOM 701 O O . THR A 1 84 ? 7.430 -0.468 -7.962 1.00 95.25 84 THR A O 1
ATOM 704 N N . ASN A 1 85 ? 8.772 -0.505 -6.163 1.00 91.25 85 ASN A N 1
ATOM 705 C CA . ASN A 1 85 ? 9.654 0.532 -6.687 1.00 91.25 85 ASN A CA 1
ATOM 706 C C . ASN A 1 85 ? 10.388 0.027 -7.928 1.00 91.25 85 ASN A C 1
ATOM 708 O O . ASN A 1 85 ? 10.915 -1.081 -7.919 1.00 91.25 85 ASN A O 1
ATOM 712 N N . GLU A 1 86 ? 10.505 0.883 -8.935 1.00 89.19 86 GLU A N 1
ATOM 713 C CA . GLU A 1 86 ? 11.387 0.630 -10.066 1.00 89.19 86 GLU A CA 1
ATOM 714 C C . GLU A 1 86 ? 12.857 0.852 -9.681 1.00 89.19 86 GLU A C 1
ATOM 716 O O . GLU A 1 86 ? 13.175 1.672 -8.816 1.00 89.19 86 GLU A O 1
ATOM 721 N N . THR A 1 87 ? 13.782 0.145 -10.330 1.00 85.44 87 THR A N 1
ATOM 722 C CA . THR A 1 87 ? 15.224 0.263 -10.053 1.00 85.44 87 THR A CA 1
ATOM 723 C C . THR A 1 87 ? 15.867 1.390 -10.866 1.00 85.44 87 THR A C 1
ATOM 725 O O . THR A 1 87 ? 16.630 1.150 -11.799 1.00 85.44 87 THR A O 1
ATOM 728 N N . ILE A 1 88 ? 15.564 2.642 -10.537 1.00 85.12 88 ILE A N 1
ATOM 729 C CA . ILE A 1 88 ? 16.134 3.807 -11.237 1.00 85.12 88 ILE A CA 1
ATOM 730 C C . ILE A 1 88 ? 17.453 4.222 -10.581 1.00 85.12 88 ILE A C 1
ATOM 732 O O . ILE A 1 88 ? 17.503 4.419 -9.360 1.00 85.12 88 ILE A O 1
ATOM 736 N N . LYS A 1 89 ? 18.511 4.364 -11.385 1.00 85.31 89 LYS A N 1
ATOM 737 C CA . LYS A 1 89 ? 19.795 4.924 -10.942 1.00 85.31 89 LYS A CA 1
ATOM 738 C C . LYS A 1 89 ? 19.679 6.432 -10.730 1.00 85.31 89 LYS A C 1
ATOM 740 O O . LYS A 1 89 ? 18.966 7.115 -11.460 1.00 85.31 89 LYS A O 1
ATOM 745 N N . LEU A 1 90 ? 20.425 6.976 -9.779 1.00 82.69 90 LEU A N 1
ATOM 746 C CA . LEU A 1 90 ? 20.523 8.411 -9.502 1.00 82.69 90 LEU A CA 1
ATOM 747 C C . LEU A 1 90 ? 20.936 9.212 -10.747 1.00 82.69 90 LEU A C 1
ATOM 749 O O . LEU A 1 90 ? 20.490 10.339 -10.969 1.00 82.69 90 LEU A O 1
ATOM 753 N N . THR A 1 91 ? 21.784 8.613 -11.579 1.00 79.81 91 THR A N 1
ATOM 754 C CA . THR A 1 91 ? 22.243 9.182 -12.851 1.00 79.81 91 THR A CA 1
ATOM 755 C C . THR A 1 91 ? 21.140 9.247 -13.915 1.00 79.81 91 THR A C 1
ATOM 757 O O . THR A 1 91 ? 21.131 10.181 -14.715 1.00 79.81 91 THR A O 1
ATOM 760 N N . GLU A 1 92 ? 20.183 8.318 -13.879 1.00 82.81 92 GLU A N 1
ATOM 761 C CA . GLU A 1 92 ? 19.044 8.201 -14.806 1.00 82.81 92 GLU A CA 1
ATOM 762 C C . GLU A 1 92 ? 17.791 8.946 -14.310 1.00 82.81 92 GLU A C 1
ATOM 764 O O . GLU A 1 92 ? 16.844 9.157 -15.066 1.00 82.81 92 GLU A O 1
ATOM 769 N N . ALA A 1 93 ? 17.778 9.342 -13.038 1.00 84.12 93 ALA A N 1
ATOM 770 C CA . ALA A 1 93 ? 16.653 10.005 -12.400 1.00 84.12 93 ALA A CA 1
ATOM 771 C C . ALA A 1 93 ? 16.395 11.409 -12.973 1.00 84.12 93 ALA A C 1
ATOM 773 O O . ALA A 1 93 ? 17.321 12.208 -13.176 1.00 84.12 93 ALA A O 1
ATOM 774 N N . GLN A 1 94 ? 15.114 11.708 -13.180 1.00 82.25 94 GLN A N 1
ATOM 775 C CA . GLN A 1 94 ? 14.594 12.978 -13.687 1.00 82.25 94 GLN A CA 1
ATOM 776 C C . GLN A 1 94 ? 14.221 13.945 -12.552 1.00 82.25 94 GLN A C 1
ATOM 778 O O . GLN A 1 94 ? 14.176 15.160 -12.763 1.00 82.25 94 GLN A O 1
ATOM 783 N N . ASP A 1 95 ? 13.982 13.422 -11.348 1.00 83.38 95 ASP A N 1
ATOM 784 C CA . ASP A 1 95 ? 13.647 14.179 -10.145 1.00 83.38 95 ASP A CA 1
ATOM 785 C C . ASP A 1 95 ? 14.652 15.324 -9.888 1.00 83.38 95 ASP A C 1
ATOM 787 O O . ASP A 1 95 ? 15.860 15.078 -9.794 1.00 83.38 95 ASP A O 1
ATOM 791 N N . PRO A 1 96 ? 14.189 16.580 -9.717 1.00 83.62 96 PRO A N 1
ATOM 792 C CA . PRO A 1 96 ? 15.050 17.694 -9.325 1.00 83.62 96 PRO A CA 1
ATOM 793 C C . PRO A 1 96 ? 15.910 17.406 -8.089 1.00 83.62 96 PRO A C 1
ATOM 795 O O . PRO A 1 96 ? 17.069 17.819 -8.049 1.00 83.62 96 PRO A O 1
ATOM 798 N N . LEU A 1 97 ? 15.379 16.663 -7.110 1.00 85.19 97 LEU A N 1
ATOM 799 C CA . LEU A 1 97 ? 16.129 16.281 -5.916 1.00 85.19 97 LEU A CA 1
ATOM 800 C C . LEU A 1 97 ? 17.294 15.351 -6.281 1.00 85.19 97 LEU A C 1
ATOM 802 O O . LEU A 1 97 ? 18.434 15.606 -5.900 1.00 85.19 97 LEU A O 1
ATOM 806 N N . ALA A 1 98 ? 17.044 14.337 -7.109 1.00 84.50 98 ALA A N 1
ATOM 807 C CA . ALA A 1 98 ? 18.083 13.448 -7.617 1.00 84.50 98 ALA A CA 1
ATOM 808 C C . ALA A 1 98 ? 19.165 14.191 -8.412 1.00 84.50 98 ALA A C 1
ATOM 810 O O . ALA A 1 98 ? 20.351 13.880 -8.287 1.00 84.50 98 ALA A O 1
ATOM 811 N N . ARG A 1 99 ? 18.784 15.221 -9.176 1.00 84.94 99 ARG A N 1
ATOM 812 C CA . ARG A 1 99 ? 19.737 16.064 -9.914 1.00 84.94 99 ARG A CA 1
ATOM 813 C C . ARG A 1 99 ? 20.694 16.819 -8.991 1.00 84.94 99 ARG A C 1
ATOM 815 O O . ARG A 1 99 ? 21.874 16.902 -9.321 1.00 84.94 99 ARG A O 1
ATOM 822 N N . ILE A 1 100 ? 20.217 17.329 -7.852 1.00 86.69 100 ILE A N 1
ATOM 823 C CA . ILE A 1 100 ? 21.052 18.033 -6.858 1.00 86.69 100 ILE A CA 1
ATOM 824 C C . ILE A 1 100 ? 22.091 17.085 -6.250 1.00 86.69 100 ILE A C 1
ATOM 826 O O . ILE A 1 100 ? 23.248 17.458 -6.077 1.00 86.69 100 ILE A O 1
ATOM 830 N N . TYR A 1 101 ? 21.696 15.848 -5.958 1.00 86.31 101 TYR A N 1
ATOM 831 C CA . TYR A 1 101 ? 22.540 14.879 -5.256 1.00 86.31 101 TYR A CA 1
ATOM 832 C C . TYR A 1 101 ? 23.328 13.941 -6.176 1.00 86.31 101 TYR A C 1
ATOM 834 O O . TYR A 1 101 ? 24.017 13.050 -5.684 1.00 86.31 101 TYR A O 1
ATOM 842 N N . ARG A 1 102 ? 23.288 14.145 -7.500 1.00 85.88 102 ARG A N 1
ATOM 843 C CA . ARG A 1 102 ? 23.927 13.262 -8.495 1.00 85.88 102 ARG A CA 1
ATOM 844 C C . ARG A 1 102 ? 25.428 13.051 -8.261 1.00 85.88 102 ARG A C 1
ATOM 846 O O . ARG A 1 102 ? 25.948 11.992 -8.598 1.00 85.88 102 ARG A O 1
ATOM 853 N N . TRP A 1 103 ? 26.098 14.026 -7.646 1.00 87.00 103 TRP A N 1
ATOM 854 C CA . TRP A 1 103 ? 27.515 13.964 -7.275 1.00 87.00 103 TRP A CA 1
ATOM 855 C C . TRP A 1 103 ? 27.847 12.864 -6.253 1.00 87.00 103 TRP A C 1
ATOM 857 O O . TRP A 1 103 ? 28.994 12.431 -6.208 1.00 87.00 103 TRP A O 1
ATOM 867 N N . LEU A 1 104 ? 26.871 12.389 -5.465 1.00 88.19 104 LEU A N 1
ATOM 868 C CA . LEU A 1 104 ? 27.073 11.264 -4.545 1.00 88.19 104 LEU A CA 1
ATOM 869 C C . LEU A 1 104 ? 27.403 9.972 -5.309 1.00 88.19 104 LEU A C 1
ATOM 871 O O . LEU A 1 104 ? 28.161 9.145 -4.818 1.00 88.19 104 LEU A O 1
ATOM 875 N N . GLY A 1 105 ? 26.855 9.802 -6.514 1.00 87.25 105 GLY A N 1
ATOM 876 C CA . GLY A 1 105 ? 26.942 8.555 -7.268 1.00 87.25 105 GLY A CA 1
ATOM 877 C C . GLY A 1 105 ? 26.040 7.445 -6.713 1.00 87.25 105 GLY A C 1
ATOM 878 O O . GLY A 1 105 ? 25.624 7.453 -5.552 1.00 87.25 105 GLY A O 1
ATOM 879 N N . ASP A 1 106 ? 25.732 6.467 -7.568 1.00 87.19 106 ASP A N 1
ATOM 880 C CA . ASP A 1 106 ? 24.775 5.395 -7.268 1.00 87.19 106 ASP A CA 1
ATOM 881 C C . ASP A 1 106 ? 25.191 4.571 -6.039 1.00 87.19 106 ASP A C 1
ATOM 883 O O . ASP A 1 106 ? 24.455 4.518 -5.054 1.00 87.19 106 ASP A O 1
ATOM 887 N N . SER A 1 107 ? 26.399 3.995 -6.050 1.00 87.56 107 SER A N 1
ATOM 888 C CA . SER A 1 107 ? 26.885 3.103 -4.986 1.00 87.56 107 SER A CA 1
ATOM 889 C C . SER A 1 107 ? 26.919 3.766 -3.611 1.00 87.56 107 SER A C 1
ATOM 891 O O . SER A 1 107 ? 26.564 3.141 -2.615 1.00 87.56 107 SER A O 1
ATOM 893 N N . PHE A 1 108 ? 27.320 5.036 -3.547 1.00 88.38 108 PHE A N 1
ATOM 894 C CA . PHE A 1 108 ? 27.395 5.765 -2.285 1.00 88.38 108 PHE A CA 1
ATOM 895 C C . PHE A 1 108 ? 26.001 6.146 -1.769 1.00 88.38 108 PHE A C 1
ATOM 897 O O . PHE A 1 108 ? 25.733 6.028 -0.575 1.00 88.38 108 PHE A O 1
ATOM 904 N N . SER A 1 109 ? 25.081 6.539 -2.661 1.00 85.31 109 SER A N 1
ATOM 905 C CA . SER A 1 109 ? 23.696 6.852 -2.283 1.00 85.31 109 SER A CA 1
ATOM 906 C C . SER A 1 109 ? 22.932 5.636 -1.740 1.00 85.31 109 SER A C 1
ATOM 908 O O . SER A 1 109 ? 22.155 5.776 -0.792 1.00 85.31 109 SER A O 1
ATOM 910 N N . GLU A 1 110 ? 23.185 4.446 -2.293 1.00 85.62 110 GLU A N 1
ATOM 911 C CA . GLU A 1 110 ? 22.638 3.176 -1.800 1.00 85.62 110 GLU A CA 1
ATOM 912 C C . GLU A 1 110 ? 23.262 2.782 -0.455 1.00 85.62 110 GLU A C 1
ATOM 914 O O . GLU A 1 110 ? 22.538 2.448 0.481 1.00 85.62 110 GLU A O 1
ATOM 919 N N . LEU A 1 111 ? 24.592 2.897 -0.318 1.00 87.62 111 LEU A N 1
ATOM 920 C CA . LEU A 1 111 ? 25.307 2.602 0.931 1.00 87.62 111 LEU A CA 1
ATOM 921 C C . LEU A 1 111 ? 24.786 3.437 2.111 1.00 87.62 111 LEU A C 1
ATOM 923 O O . LEU A 1 111 ? 24.639 2.922 3.217 1.00 87.62 111 LEU A O 1
ATOM 927 N N . LEU A 1 112 ? 24.488 4.718 1.877 1.00 84.88 112 LEU A N 1
ATOM 928 C CA . LEU A 1 112 ? 23.940 5.619 2.894 1.00 84.88 112 LEU A CA 1
ATOM 929 C C . LEU A 1 112 ? 22.425 5.451 3.115 1.00 84.88 112 LEU A C 1
ATOM 931 O O . LEU A 1 112 ? 21.854 6.141 3.959 1.00 84.88 112 LEU A O 1
ATOM 935 N N . GLY A 1 113 ? 21.753 4.579 2.355 1.00 81.62 113 GLY A N 1
ATOM 936 C CA . GLY A 1 113 ? 20.299 4.407 2.416 1.00 81.62 113 GLY A CA 1
ATOM 937 C C . GLY A 1 113 ? 19.509 5.640 1.960 1.00 81.62 113 GLY A C 1
ATOM 938 O O . GLY A 1 113 ? 18.337 5.787 2.306 1.00 81.62 113 GLY A O 1
ATOM 939 N N . LEU A 1 114 ? 20.140 6.540 1.200 1.00 82.31 114 LEU A N 1
ATOM 940 C CA . LEU A 1 114 ? 19.541 7.794 0.735 1.00 82.31 114 LEU A CA 1
ATOM 941 C C . LEU A 1 114 ? 18.858 7.654 -0.629 1.00 82.31 114 LEU A C 1
ATOM 943 O O . LEU A 1 114 ? 18.037 8.499 -0.983 1.00 82.31 114 LEU A O 1
ATOM 947 N N . ALA A 1 115 ? 19.170 6.601 -1.388 1.00 80.31 115 ALA A N 1
ATOM 948 C CA . ALA A 1 115 ? 18.679 6.414 -2.752 1.00 80.31 115 ALA A CA 1
ATOM 949 C C . ALA A 1 115 ? 17.144 6.492 -2.854 1.00 80.31 115 ALA A C 1
ATOM 951 O O . ALA A 1 115 ? 16.622 7.237 -3.677 1.00 80.31 115 ALA A O 1
ATOM 952 N N . ASP A 1 116 ? 16.407 5.815 -1.969 1.00 76.88 116 ASP A N 1
ATOM 953 C CA . ASP A 1 116 ? 14.933 5.830 -1.968 1.00 76.88 116 ASP A CA 1
ATOM 954 C C . ASP A 1 116 ? 14.318 7.177 -1.538 1.00 76.88 116 ASP A C 1
ATOM 956 O O . ASP A 1 116 ? 13.143 7.427 -1.807 1.00 76.88 116 ASP A O 1
ATOM 960 N N . VAL A 1 117 ? 15.085 8.030 -0.850 1.00 79.75 117 VAL A N 1
ATOM 961 C CA . VAL A 1 117 ? 14.653 9.375 -0.424 1.00 79.75 117 VAL A CA 1
ATOM 962 C C . VAL A 1 117 ? 14.916 10.394 -1.530 1.00 79.75 117 VAL A C 1
ATOM 964 O O . VAL A 1 117 ? 14.105 11.281 -1.779 1.00 79.75 117 VAL A O 1
ATOM 967 N N . ILE A 1 118 ? 16.058 10.257 -2.201 1.00 83.00 118 ILE A N 1
ATOM 968 C CA . ILE A 1 118 ? 16.537 11.193 -3.215 1.00 83.00 118 ILE A CA 1
ATOM 969 C C . ILE A 1 118 ? 15.918 10.894 -4.590 1.00 83.00 118 ILE A C 1
ATOM 971 O O . ILE A 1 118 ? 15.676 11.817 -5.367 1.00 83.00 118 ILE A O 1
ATOM 975 N N . ILE A 1 119 ? 15.643 9.621 -4.896 1.00 86.12 119 ILE A N 1
ATOM 976 C CA . ILE A 1 119 ? 15.155 9.155 -6.200 1.00 86.12 119 ILE A CA 1
ATOM 977 C C . ILE A 1 119 ? 13.670 8.791 -6.098 1.00 86.12 119 ILE A C 1
ATOM 979 O O . ILE A 1 119 ? 13.280 7.620 -6.141 1.00 86.12 119 ILE A O 1
ATOM 983 N N . ARG A 1 120 ? 12.805 9.806 -5.988 1.00 89.44 120 ARG A N 1
ATOM 984 C CA . ARG A 1 120 ? 11.352 9.582 -5.854 1.00 89.44 120 ARG A CA 1
ATOM 985 C C . ARG A 1 120 ? 10.730 8.998 -7.122 1.00 89.44 120 ARG A C 1
ATOM 987 O O . ARG A 1 120 ? 9.694 8.341 -7.052 1.00 89.44 120 ARG A O 1
ATOM 994 N N . ASP A 1 121 ? 11.396 9.154 -8.266 1.00 88.56 121 ASP A N 1
ATOM 995 C CA . ASP A 1 121 ? 11.005 8.554 -9.547 1.00 88.56 121 ASP A CA 1
ATOM 996 C C . ASP A 1 121 ? 10.815 7.035 -9.470 1.00 88.56 121 ASP A C 1
ATOM 998 O O . ASP A 1 121 ? 9.987 6.485 -10.196 1.00 88.56 121 ASP A O 1
ATOM 1002 N N . ARG A 1 122 ? 11.496 6.351 -8.537 1.00 90.56 122 ARG A N 1
ATOM 1003 C CA . ARG A 1 122 ? 11.311 4.909 -8.301 1.00 90.56 122 ARG A CA 1
ATOM 1004 C C . ARG A 1 122 ? 9.865 4.546 -7.953 1.00 90.56 122 ARG A C 1
ATOM 1006 O O . ARG A 1 122 ? 9.417 3.454 -8.288 1.00 90.56 122 ARG A O 1
ATOM 1013 N N . ALA A 1 123 ? 9.122 5.447 -7.310 1.00 92.56 123 ALA A N 1
ATOM 1014 C CA . ALA A 1 123 ? 7.709 5.254 -6.984 1.00 92.56 123 ALA A CA 1
ATOM 1015 C C . ALA A 1 123 ? 6.754 5.774 -8.075 1.00 92.56 123 ALA A C 1
ATOM 1017 O O . ALA A 1 123 ? 5.547 5.576 -7.966 1.00 92.56 123 ALA A O 1
ATOM 1018 N N . ARG A 1 124 ? 7.275 6.420 -9.126 1.00 94.94 124 ARG A N 1
ATOM 1019 C CA . ARG A 1 124 ? 6.499 7.119 -10.165 1.00 94.94 124 ARG A CA 1
ATOM 1020 C C . ARG A 1 124 ? 6.492 6.388 -11.510 1.00 94.94 124 ARG A C 1
ATOM 1022 O O . ARG A 1 124 ? 6.096 6.979 -12.515 1.00 94.94 124 ARG A O 1
ATOM 1029 N N . SER A 1 125 ? 6.941 5.131 -11.537 1.00 94.81 125 SER A N 1
ATOM 1030 C CA . SER A 1 125 ? 6.862 4.294 -12.733 1.00 94.81 125 SER A CA 1
ATOM 1031 C C . SER A 1 125 ? 5.415 4.205 -13.233 1.00 94.81 125 SER A C 1
ATOM 1033 O O . SER A 1 125 ? 4.497 4.112 -12.411 1.00 94.81 125 SER A O 1
ATOM 1035 N N . PRO A 1 126 ? 5.187 4.241 -14.559 1.00 96.88 126 PRO A N 1
ATOM 1036 C CA . PRO A 1 126 ? 3.838 4.202 -15.100 1.00 96.88 126 PRO A CA 1
ATOM 1037 C C . PRO A 1 126 ? 3.032 2.985 -14.634 1.00 96.88 126 PRO A C 1
ATOM 1039 O O . PRO A 1 126 ? 3.588 1.920 -14.365 1.00 96.88 126 PRO A O 1
ATOM 1042 N N . MET A 1 127 ? 1.710 3.158 -14.567 1.00 98.00 127 MET A N 1
ATOM 1043 C CA . MET A 1 127 ? 0.775 2.102 -14.181 1.00 98.00 127 MET A CA 1
ATOM 1044 C C . MET A 1 127 ? 0.893 0.880 -15.103 1.00 98.00 127 MET A C 1
ATOM 1046 O O . MET A 1 127 ? 1.064 1.020 -16.313 1.00 98.00 127 MET A O 1
ATOM 1050 N N . GLN A 1 128 ? 0.774 -0.310 -14.517 1.00 98.31 128 GLN A N 1
ATOM 1051 C CA . GLN A 1 128 ? 0.876 -1.593 -15.211 1.00 98.31 128 GLN A CA 1
ATOM 1052 C C . GLN A 1 128 ? -0.529 -2.078 -15.595 1.00 98.31 128 GLN A C 1
ATOM 1054 O O . GLN A 1 128 ? -1.169 -2.767 -14.802 1.00 98.31 128 GLN A O 1
ATOM 1059 N N . TRP A 1 129 ? -1.042 -1.688 -16.764 1.00 98.56 129 TRP A N 1
ATOM 1060 C CA . TRP A 1 129 ? -2.407 -2.033 -17.186 1.00 98.56 129 TRP A CA 1
ATOM 1061 C C . TRP A 1 129 ? -2.521 -3.468 -17.700 1.00 98.56 129 TRP A C 1
ATOM 1063 O O . TRP A 1 129 ? -3.392 -4.208 -17.246 1.00 98.56 129 TRP A O 1
ATOM 1073 N N . ASP A 1 130 ? -1.622 -3.873 -18.591 1.00 98.56 130 ASP A N 1
ATOM 1074 C CA . ASP A 1 130 ? -1.605 -5.200 -19.214 1.00 98.56 130 ASP A CA 1
ATOM 1075 C C . ASP A 1 130 ? -0.165 -5.659 -19.529 1.00 98.56 130 ASP A C 1
ATOM 1077 O O . ASP A 1 130 ? 0.809 -5.026 -19.109 1.00 98.56 130 ASP A O 1
ATOM 1081 N N . ASP A 1 131 ? -0.017 -6.781 -20.238 1.00 98.00 131 ASP A N 1
ATOM 1082 C CA . ASP A 1 131 ? 1.263 -7.387 -20.626 1.00 98.00 131 ASP A CA 1
ATOM 1083 C C . ASP A 1 131 ? 1.779 -6.931 -22.011 1.00 98.00 131 ASP A C 1
ATOM 1085 O O . ASP A 1 131 ? 2.811 -7.419 -22.509 1.00 98.00 131 ASP A O 1
ATOM 1089 N N . THR A 1 132 ? 1.101 -5.968 -22.638 1.00 98.12 132 THR A N 1
ATOM 1090 C CA . THR A 1 132 ? 1.501 -5.402 -23.928 1.00 98.12 132 THR A CA 1
ATOM 1091 C C . THR A 1 132 ? 2.699 -4.452 -23.760 1.00 98.12 132 THR A C 1
ATOM 1093 O O . THR A 1 132 ? 3.061 -4.073 -22.642 1.00 98.12 132 THR A O 1
ATOM 1096 N N . PRO A 1 133 ? 3.411 -4.072 -24.843 1.00 97.62 133 PRO A N 1
ATOM 1097 C CA . PRO A 1 133 ? 4.542 -3.149 -24.742 1.00 97.62 133 PRO A CA 1
ATOM 1098 C C . PRO A 1 133 ? 4.198 -1.873 -23.963 1.00 97.62 133 PRO A C 1
ATOM 1100 O O . PRO A 1 133 ? 3.122 -1.313 -24.134 1.00 97.62 133 PRO A O 1
ATOM 1103 N N . ASN A 1 134 ? 5.132 -1.405 -23.130 1.00 96.88 134 ASN A N 1
ATOM 1104 C CA . ASN A 1 134 ? 4.911 -0.305 -22.185 1.00 96.88 134 ASN A CA 1
ATOM 1105 C C . ASN A 1 134 ? 3.756 -0.557 -21.194 1.00 96.88 134 ASN A C 1
ATOM 1107 O O . ASN A 1 134 ? 3.143 0.400 -20.732 1.00 96.88 134 ASN A O 1
ATOM 1111 N N . ALA A 1 135 ? 3.474 -1.818 -20.853 1.00 97.56 135 ALA A N 1
ATOM 1112 C CA . ALA A 1 135 ? 2.451 -2.217 -19.885 1.00 97.56 135 ALA A CA 1
ATOM 1113 C C . ALA A 1 135 ? 1.046 -1.654 -20.178 1.00 97.56 135 ALA A C 1
ATOM 1115 O O . ALA A 1 135 ? 0.311 -1.311 -19.250 1.00 97.56 135 ALA A O 1
ATOM 1116 N N . GLY A 1 136 ? 0.722 -1.430 -21.456 1.00 97.62 136 GLY A N 1
ATOM 1117 C CA . GLY A 1 136 ? -0.521 -0.779 -21.882 1.00 97.62 136 GLY A CA 1
ATOM 1118 C C . GLY A 1 136 ? -0.617 0.717 -21.541 1.00 97.62 136 GLY A C 1
ATOM 1119 O O . GLY A 1 136 ? -1.626 1.354 -21.828 1.00 97.62 136 GLY A O 1
ATOM 1120 N N . PHE A 1 137 ? 0.418 1.321 -20.943 1.00 97.88 137 PHE A N 1
ATOM 1121 C CA . PHE A 1 137 ? 0.413 2.731 -20.535 1.00 97.88 137 PHE A CA 1
ATOM 1122 C C . PHE A 1 137 ? 0.493 3.703 -21.717 1.00 97.88 137 PHE A C 1
ATOM 1124 O O . PHE A 1 137 ? -0.093 4.784 -21.691 1.00 97.88 137 PHE A O 1
ATOM 1131 N N . THR A 1 138 ? 1.258 3.350 -22.748 1.00 97.06 138 THR A N 1
ATOM 1132 C CA . THR A 1 138 ? 1.419 4.167 -23.954 1.00 97.06 138 THR A CA 1
ATOM 1133 C C . THR A 1 138 ? 1.682 3.282 -25.165 1.00 97.06 138 THR A C 1
ATOM 1135 O O . THR A 1 138 ? 1.935 2.086 -25.037 1.00 97.06 138 THR A O 1
ATOM 1138 N N . SER A 1 139 ? 1.639 3.864 -26.364 1.00 96.25 139 SER A N 1
ATOM 1139 C CA . SER A 1 139 ? 1.870 3.121 -27.603 1.00 96.25 139 SER A CA 1
ATOM 1140 C C . SER A 1 139 ? 3.231 2.416 -27.600 1.00 96.25 139 SER A C 1
ATOM 1142 O O . SER A 1 139 ? 4.213 2.936 -27.068 1.00 96.25 139 SER A O 1
ATOM 1144 N N . LYS A 1 140 ? 3.326 1.276 -28.294 1.00 95.31 140 LYS A N 1
ATOM 1145 C CA . LYS A 1 140 ? 4.577 0.511 -28.465 1.00 95.31 140 LYS A CA 1
ATOM 1146 C C . LYS A 1 140 ? 5.754 1.347 -28.991 1.00 95.31 140 LYS A C 1
ATOM 1148 O O . LYS A 1 140 ? 6.902 1.003 -28.741 1.00 95.31 140 LYS A O 1
ATOM 1153 N N . LYS A 1 141 ? 5.478 2.404 -29.764 1.00 95.56 141 LYS A N 1
ATOM 1154 C CA . LYS A 1 141 ? 6.501 3.262 -30.384 1.00 95.56 141 LYS A CA 1
ATOM 1155 C C . LYS A 1 141 ? 6.958 4.409 -29.478 1.00 95.56 141 LYS A C 1
ATOM 1157 O O . LYS A 1 141 ? 7.976 5.025 -29.772 1.00 95.56 141 LYS A O 1
ATOM 1162 N N . ALA A 1 142 ? 6.206 4.724 -28.425 1.00 95.06 142 ALA A N 1
ATOM 1163 C CA . ALA A 1 142 ? 6.542 5.807 -27.513 1.00 95.06 142 ALA A CA 1
ATOM 1164 C C . ALA A 1 142 ? 7.538 5.338 -26.445 1.00 95.06 142 ALA A C 1
ATOM 1166 O O . ALA A 1 142 ? 7.498 4.191 -25.997 1.00 95.06 142 ALA A O 1
ATOM 1167 N N . ILE A 1 143 ? 8.400 6.258 -26.014 1.00 93.06 143 ILE A N 1
ATOM 1168 C CA . ILE A 1 143 ? 9.294 6.070 -24.871 1.00 93.06 143 ILE A CA 1
ATOM 1169 C C . ILE A 1 143 ? 8.668 6.836 -23.699 1.00 93.06 143 ILE A C 1
ATOM 1171 O O . ILE A 1 143 ? 8.577 8.064 -23.773 1.00 93.06 143 ILE A O 1
ATOM 1175 N N . PRO A 1 144 ? 8.175 6.157 -22.649 1.00 92.56 144 PRO A N 1
ATOM 1176 C CA . PRO A 1 144 ? 7.608 6.846 -21.499 1.00 92.56 144 PRO A CA 1
ATOM 1177 C C . PRO A 1 144 ? 8.696 7.624 -20.744 1.00 92.56 144 PRO A C 1
ATOM 1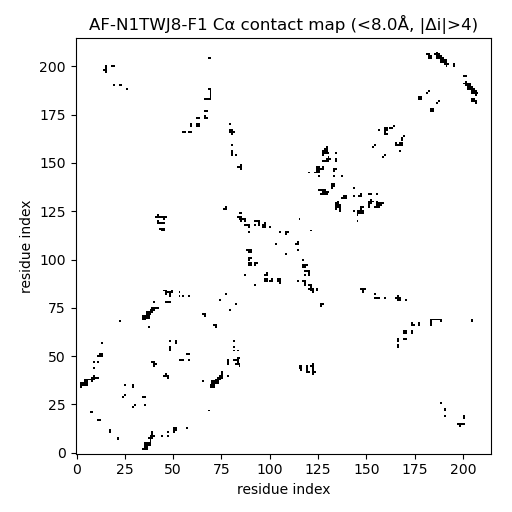179 O O . PRO A 1 1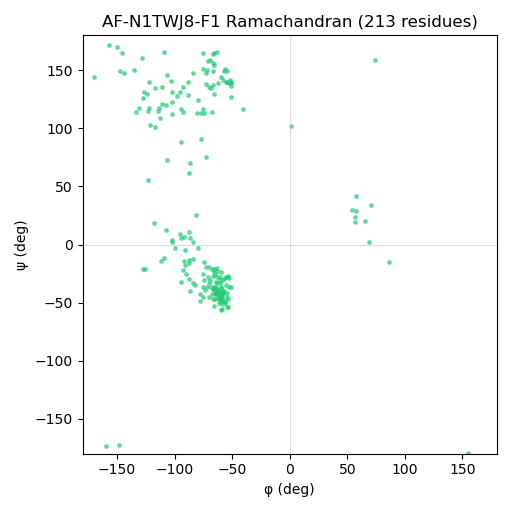44 ? 9.859 7.227 -20.715 1.00 92.56 144 PRO A O 1
ATOM 1182 N N . TRP A 1 145 ? 8.301 8.738 -20.120 1.00 89.19 145 TRP A N 1
ATOM 1183 C CA . TRP A 1 145 ? 9.212 9.645 -19.404 1.00 89.19 145 TRP A CA 1
ATOM 1184 C C . TRP A 1 145 ? 9.954 8.966 -18.235 1.00 89.19 145 TRP A C 1
ATOM 1186 O O . TRP A 1 145 ? 11.098 9.313 -17.950 1.00 89.19 145 TRP A O 1
ATOM 1196 N N . ILE A 1 146 ? 9.320 7.968 -17.608 1.00 90.88 146 ILE A N 1
ATOM 1197 C CA . ILE A 1 146 ? 9.941 6.956 -16.747 1.00 90.88 146 ILE A CA 1
ATOM 1198 C C . ILE A 1 146 ? 9.616 5.585 -17.338 1.00 90.88 146 ILE A C 1
ATOM 1200 O O . ILE A 1 146 ? 8.488 5.341 -17.772 1.00 90.88 146 ILE A O 1
ATOM 1204 N N . ARG A 1 147 ? 10.592 4.675 -17.329 1.00 91.19 147 ARG A N 1
ATOM 1205 C CA . ARG A 1 147 ? 10.400 3.295 -17.789 1.00 91.19 147 ARG A CA 1
ATOM 1206 C C . ARG A 1 147 ? 9.316 2.568 -16.984 1.00 91.19 147 ARG A C 1
ATOM 1208 O O . ARG A 1 147 ? 9.196 2.755 -15.774 1.00 91.19 147 ARG A O 1
ATOM 1215 N N . VAL A 1 148 ? 8.546 1.715 -17.655 1.00 94.00 148 VAL A N 1
ATOM 1216 C CA . VAL A 1 148 ? 7.599 0.818 -16.974 1.00 94.00 148 VAL A CA 1
ATOM 1217 C C . VAL A 1 148 ? 8.335 -0.199 -16.116 1.00 94.00 148 VAL A C 1
ATOM 1219 O O . VAL A 1 148 ? 9.492 -0.523 -16.393 1.00 94.00 148 VAL A O 1
ATOM 1222 N N . HIS A 1 149 ? 7.663 -0.697 -15.080 1.00 95.12 149 HIS A N 1
ATOM 1223 C CA . HIS A 1 149 ? 8.312 -1.592 -14.137 1.00 95.12 149 HIS A CA 1
ATOM 1224 C C . HIS A 1 149 ? 8.567 -2.978 -14.727 1.00 95.12 149 HIS A C 1
ATOM 1226 O O . HIS A 1 149 ? 7.688 -3.526 -15.385 1.00 95.12 149 HIS A O 1
ATOM 1232 N N . GLY A 1 150 ? 9.736 -3.572 -14.473 1.00 93.81 150 GLY A N 1
ATOM 1233 C CA . GLY A 1 150 ? 10.182 -4.805 -15.147 1.00 93.81 150 GLY A CA 1
ATOM 1234 C C . GLY A 1 150 ? 9.233 -6.009 -15.026 1.00 93.81 150 GLY A C 1
ATOM 1235 O O . GLY A 1 150 ? 9.159 -6.824 -15.941 1.00 93.81 150 GLY A O 1
ATOM 1236 N N . ASN A 1 151 ? 8.456 -6.087 -13.944 1.00 95.62 151 ASN A N 1
ATOM 1237 C CA . ASN A 1 151 ? 7.507 -7.180 -13.688 1.00 95.62 151 ASN A CA 1
ATOM 1238 C C . ASN A 1 151 ? 6.103 -6.983 -14.299 1.00 95.62 151 ASN A C 1
ATOM 1240 O O . ASN A 1 151 ? 5.190 -7.730 -13.952 1.00 95.62 151 ASN A O 1
ATOM 1244 N N . TYR A 1 152 ? 5.886 -5.997 -15.181 1.00 97.25 152 TYR A N 1
ATOM 1245 C CA . TYR A 1 152 ? 4.538 -5.687 -15.690 1.00 97.25 152 TYR A CA 1
ATOM 1246 C C . TYR A 1 152 ? 3.852 -6.849 -16.422 1.00 97.25 152 TYR A C 1
ATOM 1248 O O . TYR A 1 152 ? 2.630 -6.893 -16.501 1.00 97.25 152 TYR A O 1
ATOM 1256 N N . ARG A 1 153 ? 4.620 -7.807 -16.951 1.00 97.44 153 ARG A N 1
ATOM 1257 C CA . ARG A 1 153 ? 4.077 -9.015 -17.593 1.00 97.44 153 ARG A CA 1
ATOM 1258 C C . ARG A 1 153 ? 3.545 -10.041 -16.594 1.00 97.44 153 ARG A C 1
ATOM 1260 O O . ARG A 1 153 ? 2.699 -10.842 -16.954 1.00 97.44 153 ARG A O 1
ATOM 1267 N N . GLU A 1 154 ? 4.052 -10.022 -15.367 1.00 96.75 154 GLU A N 1
ATOM 1268 C CA . GLU A 1 154 ? 3.683 -10.953 -14.293 1.00 96.75 154 GLU A CA 1
ATOM 1269 C C . GLU A 1 154 ? 2.589 -10.362 -13.402 1.00 96.75 154 GLU A C 1
ATOM 1271 O O . GLU A 1 154 ? 1.755 -11.077 -12.858 1.00 96.75 154 GLU A O 1
ATOM 1276 N N . ARG A 1 155 ? 2.607 -9.037 -13.240 1.00 97.31 155 ARG A N 1
ATOM 1277 C CA . ARG A 1 155 ? 1.690 -8.281 -12.395 1.00 97.31 155 ARG A CA 1
ATOM 1278 C C . ARG A 1 155 ? 1.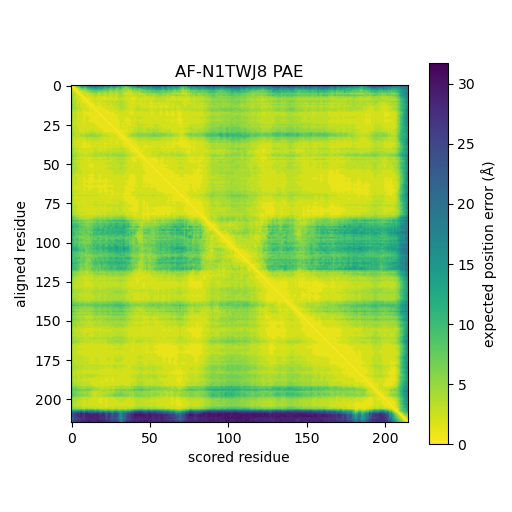191 -7.080 -13.172 1.00 97.31 155 ARG A C 1
ATOM 1280 O O . ARG A 1 155 ? 1.956 -6.173 -13.477 1.00 97.31 155 ARG A O 1
ATOM 1287 N N . ASN A 1 156 ? -0.093 -7.047 -13.470 1.00 98.69 156 ASN A N 1
ATOM 1288 C CA . ASN A 1 156 ? -0.756 -5.908 -14.091 1.00 98.69 156 ASN A CA 1
ATOM 1289 C C . ASN A 1 156 ? -2.250 -5.961 -13.767 1.00 98.69 156 ASN A C 1
ATOM 1291 O O . ASN A 1 156 ? -2.732 -6.937 -13.189 1.00 98.69 156 ASN A O 1
ATOM 1295 N N . VAL A 1 157 ? -2.976 -4.902 -14.113 1.00 98.81 157 VAL A N 1
ATOM 1296 C CA . VAL A 1 157 ? -4.413 -4.797 -13.842 1.00 98.81 157 VAL A CA 1
ATOM 1297 C C . VAL A 1 157 ? -5.197 -5.922 -14.503 1.00 98.81 157 VAL A C 1
ATOM 1299 O O . VAL A 1 157 ? -6.098 -6.446 -13.856 1.00 98.81 157 VAL A O 1
ATOM 1302 N N . LEU A 1 158 ? -4.874 -6.303 -15.742 1.00 98.75 158 LEU A N 1
ATOM 1303 C CA . LEU A 1 158 ? -5.566 -7.388 -16.437 1.00 98.75 158 LEU A CA 1
ATOM 1304 C C . LEU A 1 158 ? -5.458 -8.702 -15.646 1.00 98.75 158 LEU A C 1
ATOM 1306 O O . LEU A 1 158 ? -6.488 -9.227 -15.222 1.00 98.75 158 LEU A O 1
ATOM 1310 N N . ILE A 1 159 ? -4.237 -9.145 -15.333 1.00 98.38 159 ILE A N 1
ATOM 1311 C CA . ILE A 1 159 ? -3.970 -10.372 -14.560 1.00 98.38 159 ILE A CA 1
ATOM 1312 C C . ILE A 1 159 ? -4.633 -10.313 -13.176 1.00 98.38 159 ILE A C 1
ATOM 1314 O O . ILE A 1 159 ? -5.387 -11.209 -12.798 1.00 98.38 159 ILE A O 1
ATOM 1318 N N . GLU A 1 160 ? -4.410 -9.232 -12.423 1.00 98.44 160 GLU A N 1
ATOM 1319 C CA . GLU A 1 160 ? -4.978 -9.074 -11.077 1.00 98.44 160 GLU A CA 1
ATOM 1320 C C . GLU A 1 160 ? -6.512 -8.979 -11.105 1.00 98.44 160 GLU A C 1
ATOM 1322 O O . GLU A 1 160 ? -7.175 -9.278 -10.112 1.00 98.44 160 GLU A O 1
ATOM 1327 N N . SER A 1 161 ? -7.116 -8.543 -12.213 1.00 98.44 161 SER A N 1
ATOM 1328 C CA . SER A 1 161 ? -8.572 -8.450 -12.315 1.00 98.44 161 SER A CA 1
ATOM 1329 C C . SER A 1 161 ? -9.246 -9.808 -12.487 1.00 98.44 161 SER A C 1
ATOM 1331 O O . SER A 1 161 ? -10.369 -9.968 -11.998 1.00 98.44 161 SER A O 1
ATOM 1333 N N . GLU A 1 162 ? -8.564 -10.759 -13.128 1.00 98.25 162 GLU A N 1
ATOM 1334 C CA . GLU A 1 162 ? -9.043 -12.118 -13.392 1.00 98.25 162 GLU A CA 1
ATOM 1335 C C . GLU A 1 162 ? -8.854 -13.049 -12.185 1.00 98.25 162 GLU A C 1
ATOM 1337 O O . GLU A 1 162 ? -9.716 -13.890 -11.912 1.00 98.25 162 GLU A O 1
ATOM 1342 N N . ASP A 1 163 ? -7.777 -12.864 -11.414 1.00 98.06 163 ASP A N 1
ATOM 1343 C CA . ASP A 1 163 ? -7.522 -13.630 -10.192 1.00 98.06 163 ASP A CA 1
ATOM 1344 C C . ASP A 1 163 ? -8.395 -13.143 -9.024 1.00 98.06 163 ASP A C 1
ATOM 1346 O O . ASP A 1 163 ? -8.230 -12.041 -8.500 1.00 98.06 163 ASP A O 1
ATOM 1350 N N . ARG A 1 164 ? -9.326 -13.987 -8.569 1.00 97.50 164 ARG A N 1
ATOM 1351 C CA . ARG A 1 164 ? -10.255 -13.670 -7.471 1.00 97.50 164 ARG A CA 1
ATOM 1352 C C . ARG A 1 164 ? -9.558 -13.420 -6.135 1.00 97.50 164 ARG A C 1
ATOM 1354 O O . ARG A 1 164 ? -10.096 -12.650 -5.335 1.00 97.50 164 ARG A O 1
ATOM 1361 N N . ASP A 1 165 ? -8.397 -14.029 -5.921 1.00 97.38 165 ASP A N 1
ATOM 1362 C CA . ASP A 1 165 ? -7.621 -13.919 -4.685 1.00 97.38 165 ASP A CA 1
ATOM 1363 C C . ASP A 1 165 ? -6.532 -12.840 -4.776 1.00 97.38 165 ASP A C 1
ATOM 1365 O O . ASP A 1 165 ? -5.717 -12.695 -3.861 1.00 97.38 165 ASP A O 1
ATOM 1369 N N . SER A 1 166 ? -6.535 -12.033 -5.838 1.00 98.50 166 SER A N 1
ATOM 1370 C CA . SER A 1 166 ? -5.567 -10.963 -6.053 1.00 98.50 166 SER A CA 1
ATOM 1371 C C . SER A 1 166 ? -5.662 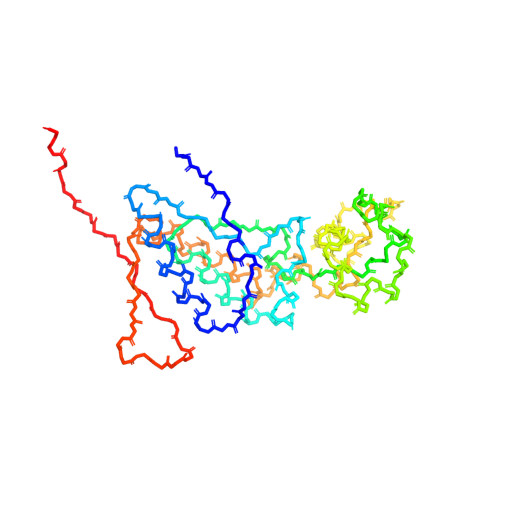-9.835 -5.023 1.00 98.50 166 SER A C 1
ATOM 1373 O O . SER A 1 166 ? -6.654 -9.665 -4.288 1.00 98.50 166 SER A O 1
ATOM 1375 N N . LEU A 1 167 ? -4.621 -9.000 -4.979 1.00 98.56 167 LEU A N 1
ATOM 1376 C CA . LEU A 1 167 ? -4.661 -7.796 -4.157 1.00 98.56 167 LEU A CA 1
ATOM 1377 C C . LEU A 1 167 ? -5.720 -6.825 -4.700 1.00 98.56 167 LEU A C 1
ATOM 1379 O O . LEU A 1 167 ? -6.495 -6.274 -3.913 1.00 98.56 167 LEU A O 1
ATOM 1383 N N . LEU A 1 168 ? -5.854 -6.706 -6.024 1.00 98.75 168 LEU A N 1
ATOM 1384 C CA . LEU A 1 168 ? -6.847 -5.822 -6.644 1.00 98.75 168 LEU A CA 1
ATOM 1385 C C . LEU A 1 168 ? -8.273 -6.203 -6.254 1.00 98.75 168 LEU A C 1
ATOM 1387 O O . LEU A 1 168 ? -9.086 -5.343 -5.891 1.00 98.75 168 LEU A O 1
ATOM 1391 N N . ASN A 1 169 ? -8.591 -7.496 -6.303 1.00 98.56 169 ASN A N 1
ATOM 1392 C CA . ASN A 1 169 ? -9.910 -7.974 -5.915 1.00 98.56 169 ASN A CA 1
ATOM 1393 C C . ASN A 1 169 ? -10.120 -7.881 -4.396 1.00 98.56 169 ASN A C 1
ATOM 1395 O O . ASN A 1 169 ? -11.234 -7.572 -3.966 1.00 98.56 169 ASN A O 1
ATOM 1399 N N . THR A 1 170 ? -9.064 -7.963 -3.579 1.00 98.62 170 THR A N 1
ATOM 1400 C CA . THR A 1 170 ? -9.139 -7.603 -2.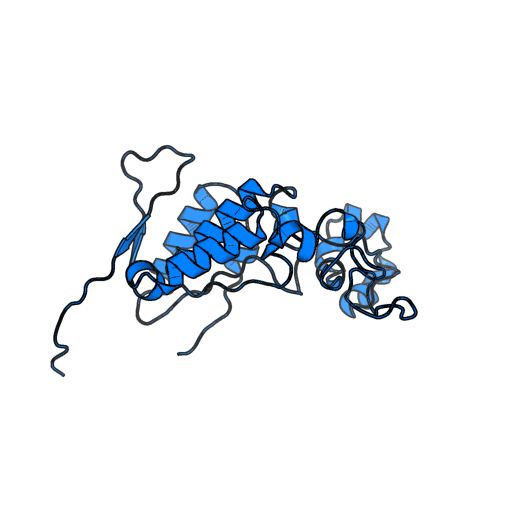150 1.00 98.62 170 THR A CA 1
ATOM 1401 C C . THR A 1 170 ? -9.544 -6.137 -1.949 1.00 98.62 170 THR A C 1
ATOM 1403 O O . THR A 1 170 ? -10.488 -5.866 -1.201 1.00 98.62 170 THR A O 1
ATOM 1406 N N . TYR A 1 171 ? -8.904 -5.194 -2.652 1.00 98.62 171 TYR A N 1
ATOM 1407 C CA . TYR A 1 171 ? -9.252 -3.765 -2.609 1.00 98.62 171 TYR A CA 1
ATOM 1408 C C . TYR A 1 171 ? -10.708 -3.520 -3.033 1.00 98.62 171 TYR A C 1
ATOM 1410 O O . TYR A 1 171 ? -11.462 -2.837 -2.333 1.00 98.62 171 TYR A O 1
ATOM 1418 N N . ARG A 1 172 ? -11.147 -4.125 -4.145 1.00 98.56 172 ARG A N 1
ATOM 1419 C CA . ARG A 1 172 ? -12.541 -4.033 -4.621 1.00 98.56 172 ARG A CA 1
ATOM 1420 C C . ARG A 1 172 ? -13.532 -4.557 -3.581 1.00 98.56 172 ARG A C 1
ATOM 1422 O O . ARG A 1 172 ? -14.549 -3.909 -3.320 1.00 98.56 172 ARG A O 1
ATOM 1429 N N . ASN A 1 173 ? -13.236 -5.702 -2.969 1.00 98.50 173 ASN A N 1
ATOM 1430 C CA . ASN A 1 173 ? -14.105 -6.339 -1.983 1.00 98.50 173 ASN A CA 1
ATOM 1431 C C . ASN A 1 173 ? -14.218 -5.514 -0.696 1.00 98.50 173 ASN A C 1
ATOM 1433 O O . ASN A 1 173 ? -15.337 -5.256 -0.239 1.00 98.50 173 ASN A O 1
ATOM 1437 N N . VAL A 1 174 ? -13.102 -5.034 -0.138 1.00 98.06 174 VAL A N 1
ATOM 1438 C CA . VAL A 1 174 ? -13.136 -4.221 1.088 1.00 98.06 174 VAL A CA 1
ATOM 1439 C C . VAL A 1 174 ? -13.774 -2.851 0.851 1.00 98.06 174 VAL A C 1
ATOM 1441 O O . VAL A 1 174 ? -14.556 -2.387 1.683 1.00 98.06 174 VAL A O 1
ATOM 1444 N N . LEU A 1 175 ? -13.545 -2.227 -0.308 1.00 97.62 175 LEU A N 1
ATOM 1445 C CA . LEU A 1 175 ? -14.215 -0.978 -0.670 1.00 97.62 175 LEU A CA 1
ATOM 1446 C C . LEU A 1 175 ? -15.731 -1.180 -0.794 1.00 97.62 175 LEU A C 1
ATOM 1448 O O . LEU A 1 175 ? -16.516 -0.366 -0.301 1.00 97.62 175 LEU A O 1
ATOM 1452 N N . ARG A 1 176 ? -16.166 -2.295 -1.393 1.00 98.12 176 ARG A N 1
ATOM 1453 C CA . ARG A 1 176 ? -17.587 -2.659 -1.472 1.00 98.12 176 ARG A CA 1
ATOM 1454 C C . ARG A 1 176 ? -18.194 -2.885 -0.088 1.00 98.12 176 ARG A C 1
ATOM 1456 O O . ARG A 1 176 ? -19.308 -2.418 0.155 1.00 98.12 176 ARG A O 1
ATOM 1463 N N . LEU A 1 177 ? -17.476 -3.564 0.807 1.00 97.88 177 LEU A N 1
ATOM 1464 C CA . LEU A 1 177 ? -17.879 -3.760 2.202 1.00 97.88 177 LEU A CA 1
ATOM 1465 C C . LEU A 1 177 ? -18.037 -2.414 2.922 1.00 97.88 177 LEU A C 1
ATOM 1467 O O . LEU A 1 177 ? -19.085 -2.155 3.518 1.00 97.88 177 LEU A O 1
ATOM 1471 N N . ARG A 1 178 ? -17.042 -1.527 2.802 1.00 97.88 178 ARG A N 1
ATOM 1472 C CA . ARG A 1 178 ? -17.080 -0.172 3.367 1.00 97.88 178 ARG A CA 1
ATOM 1473 C C . ARG A 1 178 ? -18.283 0.613 2.853 1.00 97.88 178 ARG A C 1
ATOM 1475 O O . ARG A 1 178 ? -19.037 1.157 3.652 1.00 97.88 178 ARG A O 1
ATOM 1482 N N . ASN A 1 179 ? -18.516 0.629 1.541 1.00 97.12 179 ASN A N 1
ATOM 1483 C CA . ASN A 1 179 ? -19.607 1.400 0.936 1.00 97.12 179 ASN A CA 1
ATOM 1484 C C . ASN A 1 179 ? -20.996 0.982 1.439 1.00 97.12 179 ASN A C 1
ATOM 1486 O O . ASN A 1 179 ? -21.879 1.836 1.590 1.00 97.12 179 ASN A O 1
ATOM 1490 N N . LYS A 1 180 ? -21.167 -0.309 1.747 1.00 97.69 180 LYS A N 1
ATOM 1491 C CA . LYS A 1 180 ? -22.411 -0.889 2.269 1.00 97.69 180 LYS A CA 1
ATOM 1492 C C . LYS A 1 180 ? -22.585 -0.747 3.788 1.00 97.69 180 LYS A C 1
ATOM 1494 O O . LYS A 1 180 ? -23.687 -0.976 4.274 1.00 97.69 180 LYS A O 1
ATOM 1499 N N . SER A 1 181 ? -21.552 -0.359 4.539 1.00 97.44 181 SER A N 1
ATOM 1500 C CA . SER A 1 181 ? -21.592 -0.306 6.006 1.00 97.44 181 SER A CA 1
ATOM 1501 C C . SER A 1 181 ? -21.497 1.123 6.542 1.00 97.44 181 SER A C 1
ATOM 1503 O O . SER A 1 181 ? -20.483 1.802 6.379 1.00 97.44 181 SER A O 1
ATOM 1505 N N . ARG A 1 182 ? -22.540 1.585 7.248 1.00 96.25 182 ARG A N 1
ATOM 1506 C CA . ARG A 1 182 ? -22.492 2.872 7.970 1.00 96.25 182 ARG A CA 1
ATOM 1507 C C . ARG A 1 182 ? -21.484 2.849 9.114 1.00 96.25 182 ARG A C 1
ATOM 1509 O O . ARG A 1 182 ? -20.762 3.822 9.285 1.00 96.25 182 ARG A O 1
ATOM 1516 N N . ALA A 1 183 ? -21.354 1.721 9.814 1.00 96.94 183 ALA A N 1
ATOM 1517 C CA . ALA A 1 183 ? -20.316 1.521 10.823 1.00 96.94 183 ALA A CA 1
ATOM 1518 C C . ALA A 1 183 ? -18.915 1.787 10.265 1.00 96.94 183 ALA A C 1
ATOM 1520 O O . ALA A 1 183 ? -18.129 2.476 10.904 1.00 96.94 183 ALA A O 1
ATOM 1521 N N . LEU A 1 184 ? -18.617 1.333 9.042 1.00 97.06 184 LEU A N 1
ATOM 1522 C CA . LEU A 1 184 ? -17.306 1.570 8.435 1.00 97.06 184 LEU A CA 1
ATOM 1523 C C . LEU A 1 184 ? -17.117 3.009 7.928 1.00 97.06 184 LEU A C 1
ATOM 1525 O O . LEU A 1 184 ? -16.014 3.549 8.051 1.00 97.06 184 LEU A O 1
ATOM 1529 N N . LYS A 1 185 ? -18.168 3.638 7.388 1.00 95.06 185 LYS A N 1
ATOM 1530 C CA . LYS A 1 185 ? -18.104 5.008 6.839 1.00 95.06 185 LYS A CA 1
ATOM 1531 C C . LYS A 1 185 ? -18.129 6.106 7.901 1.00 95.06 185 LYS A C 1
ATOM 1533 O O . LYS A 1 185 ? -17.384 7.069 7.777 1.00 95.06 185 LYS A O 1
ATOM 1538 N N . GLU A 1 186 ? -18.982 5.959 8.906 1.00 92.88 186 GLU A N 1
ATOM 1539 C CA . GLU A 1 186 ? -19.363 7.024 9.847 1.00 92.88 186 GLU A CA 1
ATOM 1540 C C . GLU A 1 186 ? -19.143 6.625 11.312 1.00 92.88 186 GLU A C 1
ATOM 1542 O O . GLU A 1 186 ? -19.044 7.492 12.174 1.00 92.88 186 GLU A O 1
ATOM 1547 N N . GLY A 1 187 ? -19.071 5.324 11.606 1.00 94.56 187 GLY A N 1
ATOM 1548 C CA . GLY A 1 187 ? -19.014 4.826 12.976 1.00 94.5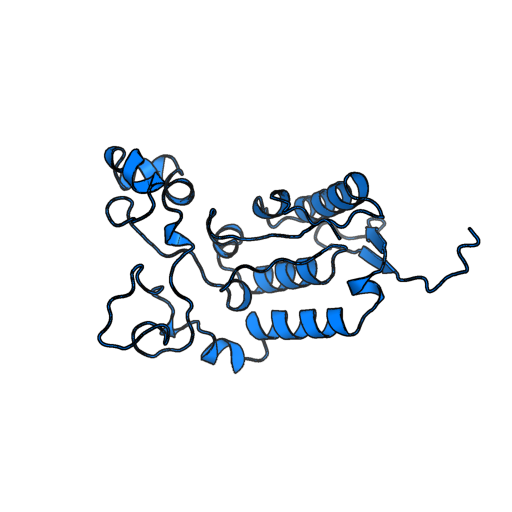6 187 GLY A CA 1
ATOM 1549 C C . GLY A 1 187 ? -17.733 5.186 13.730 1.00 94.56 187 GLY A C 1
ATOM 1550 O O . GLY A 1 187 ? -16.671 5.395 13.128 1.00 94.56 187 GLY A O 1
ATOM 1551 N N . SER A 1 188 ? -17.826 5.200 15.058 1.00 95.44 188 SER A N 1
ATOM 1552 C CA . SER A 1 188 ? -16.677 5.264 15.965 1.00 95.44 188 SER A CA 1
ATOM 1553 C C . SER A 1 188 ? -15.791 4.022 15.811 1.00 95.44 188 SER A C 1
ATOM 1555 O O . SER A 1 188 ? -16.176 3.032 15.174 1.00 95.44 188 SER A O 1
ATOM 1557 N N . LEU A 1 189 ? -14.570 4.084 16.342 1.00 96.75 189 LEU A N 1
ATOM 1558 C CA . LEU A 1 189 ? -13.677 2.937 16.441 1.00 96.75 189 LEU A CA 1
ATOM 1559 C C . LEU A 1 189 ? -13.275 2.744 17.899 1.00 96.75 189 LEU A C 1
ATOM 1561 O O . LEU A 1 189 ? -12.799 3.671 18.542 1.00 96.75 189 LEU A O 1
ATOM 1565 N N . ARG A 1 190 ? -13.419 1.518 18.407 1.00 95.44 190 ARG A N 1
ATOM 1566 C CA . ARG A 1 190 ? -12.925 1.134 19.734 1.00 95.44 190 ARG A CA 1
ATOM 1567 C C . ARG A 1 190 ? -11.954 -0.030 19.617 1.00 95.44 190 ARG A C 1
ATOM 1569 O O . ARG A 1 190 ? -12.332 -1.108 19.163 1.00 95.44 190 ARG A O 1
ATOM 1576 N N . LEU A 1 191 ? -10.702 0.188 20.015 1.00 96.25 191 LEU A N 1
ATOM 1577 C CA . LEU A 1 191 ? -9.682 -0.860 20.049 1.00 96.25 191 LEU A CA 1
ATOM 1578 C C . LEU A 1 191 ? -10.025 -1.881 21.147 1.00 96.25 191 LEU A C 1
ATOM 1580 O O . LEU A 1 191 ? -10.381 -1.492 22.258 1.00 96.25 191 LEU A O 1
ATOM 1584 N N . ILE A 1 192 ? -9.926 -3.175 20.836 1.00 95.94 192 ILE A N 1
ATOM 1585 C CA . ILE A 1 192 ? -10.147 -4.272 21.786 1.00 95.94 192 ILE A CA 1
ATOM 1586 C C . ILE A 1 192 ? -8.800 -4.942 22.037 1.00 95.94 192 ILE A C 1
ATOM 1588 O O . ILE A 1 192 ? -8.138 -5.404 21.107 1.00 95.94 192 ILE A O 1
ATOM 1592 N N . GLU A 1 193 ? -8.372 -4.964 23.296 1.00 92.31 193 GLU A N 1
ATOM 1593 C CA . GLU A 1 193 ? -7.046 -5.471 23.675 1.00 92.31 193 GLU A CA 1
ATOM 1594 C C . GLU A 1 193 ? -7.079 -6.517 24.779 1.00 92.31 193 GLU A C 1
ATOM 1596 O O . GLU A 1 193 ? -6.139 -7.299 24.905 1.00 92.31 193 GLU A O 1
ATOM 1601 N N . GLU A 1 194 ? -8.154 -6.543 25.558 1.00 93.69 194 GLU A N 1
ATOM 1602 C CA . GLU A 1 194 ? -8.347 -7.532 26.604 1.00 93.69 194 GLU A CA 1
ATOM 1603 C C . GLU A 1 194 ? -8.501 -8.926 25.986 1.00 93.69 194 GLU A C 1
ATOM 1605 O O . GLU A 1 194 ? -9.292 -9.119 25.064 1.00 93.69 194 GLU A O 1
ATOM 1610 N N . ASN A 1 195 ? -7.725 -9.894 26.482 1.00 92.88 195 ASN A N 1
ATOM 1611 C CA . ASN A 1 195 ? -7.728 -11.287 26.016 1.00 92.88 195 ASN A CA 1
ATOM 1612 C C . ASN A 1 195 ? -7.443 -11.475 24.509 1.00 92.88 195 ASN A C 1
ATOM 1614 O O . ASN A 1 195 ? -7.797 -12.502 23.933 1.00 92.88 195 ASN A O 1
ATOM 1618 N N . VAL A 1 196 ? -6.772 -10.514 23.861 1.00 93.12 196 VAL A N 1
ATOM 1619 C CA . VAL A 1 196 ? -6.382 -10.609 22.445 1.00 93.12 196 VAL A CA 1
ATOM 1620 C C . VAL A 1 196 ? -4.920 -11.072 22.315 1.00 93.12 196 VAL A C 1
ATOM 1622 O O . VAL A 1 196 ? -4.034 -10.449 22.911 1.00 93.12 196 VAL A O 1
ATOM 1625 N N . PRO A 1 197 ? -4.621 -12.123 21.520 1.00 92.56 197 PRO A N 1
ATOM 1626 C CA . PRO A 1 197 ? -3.248 -12.533 21.216 1.00 92.56 197 PRO A CA 1
ATOM 1627 C C . PRO A 1 197 ? -2.386 -11.397 20.645 1.00 92.56 197 PRO A C 1
ATOM 1629 O O . PRO A 1 197 ? -2.869 -10.498 19.958 1.00 92.56 197 PRO A O 1
ATOM 1632 N N . LYS A 1 198 ? -1.075 -11.434 20.914 1.00 87.81 198 LYS A N 1
ATOM 1633 C CA . LYS A 1 198 ? -0.142 -10.331 20.592 1.00 87.81 198 LYS A CA 1
ATOM 1634 C C . LYS A 1 198 ? -0.010 -10.032 19.092 1.00 87.81 198 LYS A C 1
ATOM 1636 O O . LYS A 1 198 ? 0.449 -8.950 18.725 1.00 87.81 198 LYS A O 1
ATOM 1641 N N . ASP A 1 199 ? -0.367 -10.982 18.246 1.00 89.94 199 ASP A N 1
ATOM 1642 C CA . ASP A 1 199 ? -0.288 -10.955 16.789 1.00 89.94 199 ASP A CA 1
ATOM 1643 C C . ASP A 1 199 ? -1.638 -10.688 16.105 1.00 89.94 199 ASP A C 1
ATOM 1645 O O . ASP A 1 199 ? -1.681 -10.576 14.880 1.00 89.94 199 ASP A O 1
ATOM 1649 N N . ILE A 1 200 ? -2.711 -10.465 16.874 1.00 93.25 200 ILE A N 1
ATOM 1650 C CA . ILE A 1 200 ? -4.049 -10.156 16.356 1.00 93.25 200 ILE A CA 1
ATOM 1651 C C . ILE A 1 200 ? -4.441 -8.703 16.671 1.00 93.25 200 ILE A C 1
ATOM 1653 O O . ILE A 1 200 ? -4.245 -8.198 17.778 1.00 93.25 200 ILE A O 1
ATOM 1657 N N . LEU A 1 201 ? -4.999 -8.016 15.668 1.00 95.62 201 LEU A N 1
ATOM 1658 C CA . LEU A 1 201 ? -5.594 -6.689 15.810 1.00 95.62 201 LEU A CA 1
ATOM 1659 C C . LEU A 1 201 ? -7.110 -6.844 15.844 1.00 95.62 201 LEU A C 1
ATOM 1661 O O . LEU A 1 201 ? -7.689 -7.338 14.880 1.00 95.62 201 LEU A O 1
ATOM 1665 N N . VAL A 1 202 ? -7.749 -6.372 16.911 1.00 96.50 202 VAL A N 1
ATOM 1666 C CA . VAL A 1 202 ? -9.209 -6.375 17.028 1.00 96.50 202 VAL A CA 1
ATOM 1667 C C . VAL A 1 202 ? -9.684 -4.968 17.358 1.00 96.50 202 VAL A C 1
ATOM 1669 O O . VAL A 1 202 ? -9.162 -4.315 18.261 1.00 96.50 202 VAL A O 1
ATOM 1672 N N . TYR A 1 203 ? -10.680 -4.485 16.624 1.00 97.12 203 TYR A N 1
ATOM 1673 C CA . TYR A 1 203 ? -11.394 -3.259 16.955 1.00 97.12 203 TYR A CA 1
ATOM 1674 C C . TYR A 1 203 ? -12.851 -3.359 16.515 1.00 97.12 203 TYR A C 1
ATOM 1676 O O . TYR A 1 203 ? -13.179 -4.022 15.530 1.00 97.12 203 TYR A O 1
ATOM 1684 N N . LEU A 1 204 ? -13.719 -2.677 17.252 1.00 96.94 204 LEU A N 1
ATOM 1685 C CA . LEU A 1 204 ? -15.129 -2.533 16.930 1.00 96.94 204 LEU A CA 1
ATOM 1686 C C . LEU A 1 204 ? -15.335 -1.254 16.121 1.00 96.94 204 LEU A C 1
ATOM 1688 O O . LEU A 1 204 ? -14.800 -0.202 16.472 1.00 96.94 204 LEU A O 1
ATOM 1692 N N . ARG A 1 205 ? -16.133 -1.348 15.056 1.00 97.25 205 ARG A N 1
ATOM 1693 C CA . ARG A 1 205 ? -16.707 -0.194 14.362 1.00 97.25 205 ARG A CA 1
ATOM 1694 C C . ARG A 1 205 ? -18.185 -0.134 14.692 1.00 97.25 205 ARG A C 1
ATOM 1696 O O . ARG A 1 205 ? -18.912 -1.074 14.383 1.00 97.25 205 ARG A O 1
ATOM 1703 N N . GLU A 1 206 ? -18.617 0.960 15.300 1.00 95.69 206 GLU A N 1
ATOM 1704 C CA . GLU A 1 206 ? -19.976 1.095 15.816 1.00 95.69 206 GLU A CA 1
ATOM 1705 C C . GLU A 1 206 ? -20.615 2.367 15.280 1.00 95.69 206 GLU A C 1
ATOM 1707 O O . GLU A 1 206 ? -20.051 3.456 15.360 1.00 95.69 206 GLU A O 1
ATOM 1712 N N . PHE A 1 207 ? -21.788 2.217 14.675 1.00 94.31 207 PHE A N 1
ATOM 1713 C CA . PHE A 1 207 ? -22.604 3.344 14.258 1.00 94.31 207 PHE A CA 1
ATOM 1714 C C . PHE A 1 207 ? -23.912 3.285 15.031 1.00 94.31 207 PHE A C 1
ATOM 1716 O O . PHE A 1 207 ? -24.805 2.508 14.690 1.00 94.31 207 PHE A O 1
ATOM 1723 N N . GLU A 1 208 ? -24.020 4.107 16.067 1.00 85.62 208 GLU A N 1
ATOM 1724 C CA . GLU A 1 208 ? -25.289 4.322 16.741 1.00 85.62 208 GLU A CA 1
ATOM 1725 C C . GLU A 1 208 ? -26.128 5.311 15.938 1.00 85.62 208 GLU A C 1
ATOM 1727 O O . GLU A 1 208 ? -25.717 6.432 15.634 1.00 85.62 208 GLU A O 1
ATOM 1732 N N . LYS A 1 209 ? -27.337 4.886 15.577 1.00 64.12 209 LYS A N 1
ATOM 1733 C CA . LYS A 1 209 ? -28.311 5.730 14.891 1.00 64.12 209 LYS A CA 1
ATOM 1734 C C . LYS A 1 209 ? -29.144 6.489 15.930 1.00 64.12 209 LYS A C 1
ATOM 1736 O O . LYS A 1 209 ? -30.346 6.283 15.980 1.00 64.12 209 LYS A O 1
ATOM 1741 N N . ASN A 1 210 ? -28.530 7.334 16.753 1.00 54.06 210 ASN A N 1
ATOM 1742 C CA . ASN A 1 210 ? -29.234 8.102 17.788 1.00 54.06 210 ASN A CA 1
ATOM 1743 C C . ASN A 1 210 ? -28.763 9.564 17.792 1.00 54.06 210 ASN A C 1
ATOM 1745 O O . ASN A 1 210 ? -27.607 9.813 17.475 1.00 54.06 210 ASN A O 1
ATOM 1749 N N . VAL A 1 211 ? -29.521 10.600 18.156 1.00 49.22 211 VAL A N 1
ATOM 1750 C CA . VAL A 1 211 ? -30.940 10.909 18.447 1.00 49.22 211 VAL A CA 1
ATOM 1751 C C . VAL A 1 211 ? -30.932 12.455 18.537 1.00 49.22 211 VAL A C 1
ATOM 1753 O O . VAL A 1 211 ? -29.926 13.010 18.963 1.00 49.22 211 VAL A O 1
ATOM 1756 N N . ASN A 1 212 ? -31.997 13.133 18.086 1.00 39.44 212 ASN A N 1
ATOM 1757 C CA . ASN A 1 212 ? -32.273 14.581 18.200 1.00 39.44 212 ASN A CA 1
ATOM 1758 C C . ASN A 1 212 ? -31.202 15.448 18.895 1.00 39.44 212 ASN A C 1
ATOM 1760 O O . ASN A 1 212 ? -31.180 15.554 20.119 1.00 39.44 212 ASN A O 1
ATOM 1764 N N . TRP A 1 213 ? -30.397 16.162 18.107 1.00 42.22 213 TRP A N 1
ATOM 1765 C CA . TRP A 1 213 ? -29.702 17.345 18.605 1.00 42.22 213 TRP A CA 1
ATOM 1766 C C . TRP A 1 213 ? -30.727 18.482 18.670 1.00 42.22 213 TRP A C 1
ATOM 1768 O O . TRP A 1 213 ? -30.983 19.152 17.671 1.00 42.22 213 TRP A O 1
ATOM 1778 N N . SER A 1 214 ? -31.395 18.640 19.813 1.00 39.53 214 SER A N 1
ATOM 1779 C CA . SER A 1 214 ? -32.077 19.894 20.132 1.00 39.53 214 SER A CA 1
ATOM 1780 C C . SER A 1 214 ? -31.004 20.962 20.336 1.00 39.53 214 SER A C 1
ATOM 1782 O O . SER A 1 214 ? -30.182 20.829 21.244 1.00 39.53 214 SER A O 1
ATOM 1784 N N . PHE A 1 215 ? -30.991 21.940 19.429 1.00 53.56 215 PHE A N 1
ATOM 1785 C CA . PHE A 1 215 ? -30.226 23.180 19.538 1.00 53.56 215 PHE A CA 1
ATOM 1786 C C . PHE A 1 215 ? -30.717 24.029 20.712 1.00 53.56 215 PHE A C 1
ATOM 1788 O O . PHE A 1 215 ? -31.939 23.978 20.990 1.00 53.56 215 PHE A O 1
#

Mean predicted aligned error: 5.11 Å

Radius of gyration: 19.8 Å; Cα contacts (8 Å, |Δi|>4): 337; chains: 1; bounding box: 60×37×57 Å

Organism: NCBI:txid1049986

InterPro domains:
  IPR006047 Glycosyl hydrolase family 13, catalytic domain [PF00128] (11-187)
  IPR017853 Glycoside hydrolase superfamily [SSF51445] (8-184)

Secondary structure (DSSP, 8-state):
-------GGGG---SHHHHHHHHHHHHHHS-TT---EEES--TTS--HHHHTTT-HHHHHHHHHHHHHSSSEEEPPTTTTTT-------TTT---HHHHHHGGG-HHHHHHTT-HHHH-GGGG-PPP---SSGGGGSS-TT---SSPPPTTTTTS-HHHHHH-TTSHHHHHHHHHHHHHH-HHHHT-EEEEE-TT--TT--EEEEE---------

Sequence (215 aa):
MNLIFLFETLLLKFKMNFFKGIIRKMEEVYPYPSIPTYVFGNHDQRRYMMKINNNLEKGKLVALFQFTARGVPVTYYGEEIGMTNETIKLTEAQDPLARIYRWLGDSFSELLGLADVIIRDRARSPMQWDDTPNAGFTSKKAIPWIRVHGNYRERNVLIESEDRDSLLNTYRNVLRLRNKSRALKEGSLRLIEENVPKDILVYLREFEKNVNWSF